Protein AF-A0A3G8Z8U1-F1 (afdb_monomer)

Foldseek 3Di:
DDDDDLPPPQPPVCPVVCVVCQCVCVVVQKGWRHKFKEWAKKKKKKAKFKKKFFDDDDPLLLVVLVCLVVVQFFLVSSCVVVVHDSPDDCVVSVVVCVVQQQWDDPDVRGIHGDPVVVCVNVVNDTDIDIDMDMDIWMAHDPPVVDPDQCDQRTDDQLAASDPPDDPVQRVFFRGWDKAQPVPDDPDPRYFYDDDDDWDFLVNCVVVVVSVQVVVCVVDVRIGTDGGPDRDMDIGMIITMWMWTWMARNVDRVDIFIFTGHDCNITVDHDDDPSRVVVRVVVRVVCVVPVVSD

Sequence (293 aa):
MANKNPNSKIDKRFQKVWEQFKDHHKTEGYKLVSIFDIYLPFWQCKQNVVIEKEMELDRFSRIILELVNSKITSHTEICAFLGIDEDSFVTVQFHFLIKNDLIRETQIGVYEITHEGLSFLQNKTKLKNIETVEFEYYITEKMDYLKNDLTQDFFDPNFPIDTQVSAGRKNNFSGYTVMQTHQVQKSESAKEIPHKQKPTYRFVSEQRNDFTSFFNKQFEDKNFYDFADSDLEAHKRSICFYGLLYENESNKDERFLEIRQSQKSVKNFINSEIENTLTNKATKYLKENADFV

Secondary structure (DSSP, 8-state):
-----S-----GGGHHHHHHHTTTTGGGTEEEEEEEEEEEEEEEEEEEEEEEEEEPPPHHHHHHHHHHHTT--BHHHHHHHHT--TTTSTHHHHHHHHHTTSEEEEETTEEEE-HHHHHHHTTSS-EEEEEEEEEEEEEE---TT-SSSS--SSB-TTS-S-TT--HHHHTT---B-PEEGGGS---TTEEEPPP-SPP-HHHHHHTHHHHHHHHHHH-SSEEEEEES-S--EEEEEEEEEEEEEEEESS-TT-EEEEEEE-TTTBSS---SHHHHHHHHHHHHHHHH-GGG-

Solvent-accessible surface area (backbone atoms only — not comparable to full-atom values): 17011 Å² total; per-residue (Å²): 140,78,90,74,73,86,78,64,82,74,54,79,89,46,47,71,59,45,74,71,51,46,66,75,46,43,92,79,44,28,40,63,74,49,74,31,41,34,30,47,47,34,34,44,33,37,34,45,30,28,27,38,31,74,48,81,77,53,74,64,55,50,50,52,52,51,36,28,68,72,67,46,29,39,52,67,57,44,26,61,74,70,72,46,62,83,88,73,68,56,63,64,51,52,52,49,34,41,74,68,50,26,30,42,77,81,47,97,60,28,44,43,63,31,75,58,28,53,35,34,76,68,68,74,45,79,51,71,43,80,48,78,44,82,46,77,46,28,34,44,68,87,53,92,90,56,91,74,77,80,64,49,72,62,43,57,55,66,50,74,93,56,86,89,62,55,73,78,58,60,74,56,47,71,30,54,44,78,38,54,51,92,75,55,75,86,44,97,56,42,49,72,52,79,75,76,84,80,86,49,49,66,62,54,60,76,39,42,70,62,50,38,56,50,50,38,70,76,31,92,71,40,37,67,68,46,71,67,61,77,61,61,50,72,42,70,24,22,40,49,26,32,36,38,35,27,30,29,77,90,42,77,88,48,64,45,36,42,34,41,84,24,78,82,16,43,86,48,77,91,81,65,67,70,29,50,60,48,11,58,50,46,30,52,47,42,73,78,38,68,82,78,114

Radius of gyration: 29.76 Å; Cα contacts (8 Å, |Δi|>4): 451; chains: 1; bounding box: 69×37×91 Å

Structure (mmCIF, N/CA/C/O backbone):
data_AF-A0A3G8Z8U1-F1
#
_entry.id   AF-A0A3G8Z8U1-F1
#
loop_
_atom_site.group_PDB
_atom_site.id
_atom_site.type_symbol
_atom_site.label_atom_id
_atom_site.label_alt_id
_atom_site.label_comp_id
_atom_site.label_asym_id
_atom_site.label_entity_id
_atom_site.label_seq_id
_atom_site.pdbx_PDB_ins_code
_atom_site.Cartn_x
_atom_site.Cartn_y
_atom_site.Cartn_z
_atom_site.occupancy
_atom_site.B_iso_or_equiv
_atom_site.auth_seq_id
_atom_site.auth_comp_id
_atom_site.auth_asym_id
_atom_site.auth_atom_id
_atom_site.pdbx_PDB_model_num
ATOM 1 N N . MET A 1 1 ? 27.102 -9.325 -48.179 1.00 36.38 1 MET A N 1
ATOM 2 C CA . MET A 1 1 ? 27.080 -7.870 -47.918 1.00 36.38 1 MET A CA 1
ATOM 3 C C . MET A 1 1 ? 25.716 -7.333 -48.314 1.00 36.38 1 MET A C 1
ATOM 5 O O . MET A 1 1 ? 25.417 -7.286 -49.497 1.00 36.38 1 MET A O 1
ATOM 9 N N . ALA A 1 2 ? 24.872 -7.006 -47.338 1.00 27.41 2 ALA A N 1
ATOM 10 C CA . ALA A 1 2 ? 23.599 -6.331 -47.562 1.00 27.41 2 ALA A CA 1
ATOM 11 C C . ALA A 1 2 ? 23.544 -5.136 -46.606 1.00 27.41 2 ALA A C 1
ATOM 13 O O . ALA A 1 2 ? 23.408 -5.310 -45.396 1.00 27.41 2 ALA A O 1
ATOM 14 N N . ASN A 1 3 ? 23.713 -3.9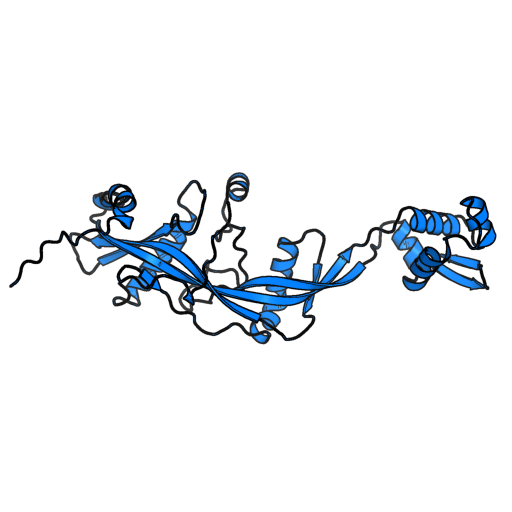36 -47.162 1.00 31.16 3 ASN A N 1
ATOM 15 C CA . ASN A 1 3 ? 23.461 -2.670 -46.484 1.00 31.16 3 ASN A CA 1
ATOM 16 C C . ASN A 1 3 ? 21.971 -2.606 -46.130 1.00 31.16 3 ASN A C 1
ATOM 18 O O . ASN A 1 3 ? 21.137 -2.321 -46.989 1.00 31.16 3 ASN A O 1
ATOM 22 N N . LYS A 1 4 ? 21.625 -2.876 -44.869 1.00 31.61 4 LYS A N 1
ATOM 23 C CA . LYS A 1 4 ? 20.337 -2.456 -44.316 1.00 31.61 4 LYS A CA 1
ATOM 24 C C . LYS A 1 4 ? 20.495 -1.013 -43.839 1.00 31.61 4 LYS A C 1
ATOM 26 O O . LYS A 1 4 ? 21.192 -0.752 -42.865 1.00 31.61 4 LYS A O 1
ATOM 31 N N . ASN A 1 5 ? 19.875 -0.090 -44.572 1.00 31.50 5 ASN A N 1
ATOM 32 C CA . ASN A 1 5 ? 19.658 1.295 -44.151 1.00 31.50 5 ASN A CA 1
ATOM 33 C C . ASN A 1 5 ? 19.142 1.343 -42.696 1.00 31.50 5 ASN A C 1
ATOM 35 O O . ASN A 1 5 ? 18.220 0.591 -42.380 1.00 31.50 5 ASN A O 1
ATOM 39 N N . PRO A 1 6 ? 19.649 2.243 -41.832 1.00 37.84 6 PRO A N 1
ATOM 40 C CA . PRO A 1 6 ? 19.244 2.329 -40.427 1.00 37.84 6 PRO A CA 1
ATOM 41 C C . PRO A 1 6 ? 17.894 3.035 -40.216 1.00 37.84 6 PRO A C 1
ATOM 43 O O . PRO A 1 6 ? 17.448 3.160 -39.081 1.00 37.84 6 PRO A O 1
ATOM 46 N N . ASN A 1 7 ? 17.198 3.441 -41.284 1.00 40.50 7 ASN A N 1
ATOM 47 C CA . ASN A 1 7 ? 15.798 3.865 -41.211 1.00 40.50 7 ASN A CA 1
ATOM 48 C C . ASN A 1 7 ? 14.890 2.638 -41.046 1.00 40.50 7 ASN A C 1
ATOM 50 O O . ASN A 1 7 ? 14.086 2.307 -41.922 1.00 40.50 7 ASN A O 1
ATOM 54 N N . SER A 1 8 ? 15.018 1.948 -39.911 1.00 45.94 8 SER A N 1
ATOM 55 C CA . SER A 1 8 ? 13.898 1.169 -39.399 1.00 45.94 8 SER A CA 1
ATOM 56 C C . SER A 1 8 ? 12.711 2.134 -39.282 1.00 45.94 8 SER A C 1
ATOM 58 O O . SER A 1 8 ? 12.868 3.278 -38.853 1.00 45.94 8 SER A O 1
ATOM 60 N N . LYS A 1 9 ? 11.541 1.741 -39.795 1.00 56.25 9 LYS A N 1
ATOM 61 C CA . LYS A 1 9 ? 10.324 2.554 -39.703 1.00 56.25 9 LYS A CA 1
ATOM 62 C C . LYS A 1 9 ? 10.040 2.790 -38.220 1.00 56.25 9 LYS A C 1
ATOM 64 O O . LYS A 1 9 ? 9.480 1.909 -37.575 1.00 56.25 9 LYS A O 1
ATOM 69 N N . ILE A 1 10 ? 10.418 3.957 -37.701 1.00 59.75 10 ILE A N 1
ATOM 70 C CA . ILE A 1 10 ? 10.030 4.389 -36.359 1.00 59.75 10 ILE A CA 1
ATOM 71 C C . ILE A 1 10 ? 8.507 4.311 -36.315 1.00 59.75 10 ILE A C 1
ATOM 73 O O . ILE A 1 10 ? 7.820 4.905 -37.156 1.00 59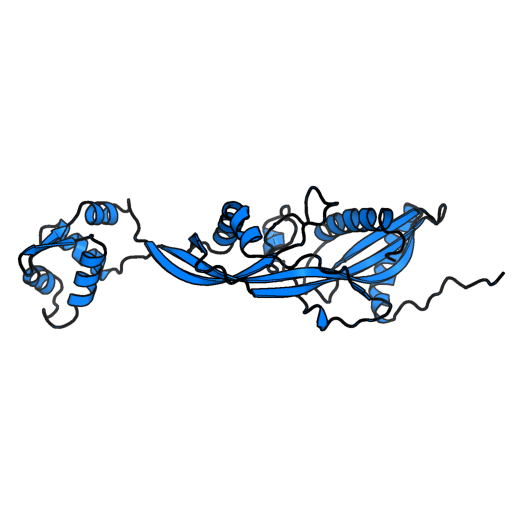.75 10 ILE A O 1
ATOM 77 N N . ASP A 1 11 ? 7.989 3.522 -35.379 1.00 67.75 11 ASP A N 1
ATOM 78 C CA . ASP A 1 11 ? 6.556 3.374 -35.188 1.00 67.75 11 ASP A CA 1
ATOM 79 C C . ASP A 1 11 ? 5.939 4.768 -35.011 1.00 67.75 11 ASP A C 1
ATOM 81 O O . ASP A 1 11 ? 6.419 5.578 -34.213 1.00 67.75 11 ASP A O 1
ATOM 85 N N . LYS A 1 12 ? 4.863 5.058 -35.755 1.00 73.00 12 LYS A N 1
ATOM 86 C CA . LYS A 1 12 ? 4.147 6.341 -35.673 1.00 73.00 12 LYS A CA 1
ATOM 87 C C . LYS A 1 12 ? 3.772 6.691 -34.230 1.00 73.00 12 LYS A C 1
ATOM 89 O O . LYS A 1 12 ? 3.719 7.870 -33.891 1.00 73.00 12 LYS A O 1
ATOM 94 N N . ARG A 1 13 ? 3.565 5.679 -33.379 1.00 74.12 13 ARG A N 1
ATOM 95 C CA . ARG A 1 13 ? 3.274 5.830 -31.947 1.00 74.12 13 ARG A CA 1
ATOM 96 C C . ARG A 1 13 ? 4.394 6.531 -31.169 1.00 74.12 13 ARG A C 1
ATOM 98 O O . ARG A 1 13 ? 4.091 7.295 -30.259 1.00 74.12 13 ARG A O 1
ATOM 105 N N . PHE A 1 14 ? 5.657 6.332 -31.547 1.00 80.06 14 PHE A N 1
ATOM 106 C CA . PHE A 1 14 ? 6.813 6.897 -30.843 1.00 80.06 14 PHE A CA 1
ATOM 107 C C . PHE A 1 14 ? 7.397 8.147 -31.507 1.00 80.06 14 PHE A C 1
ATOM 109 O O . PHE A 1 14 ? 8.343 8.709 -30.972 1.00 80.06 14 PHE A O 1
ATOM 116 N N . GLN A 1 15 ? 6.842 8.638 -32.621 1.00 80.12 15 GLN A N 1
ATOM 117 C CA . GLN A 1 15 ? 7.406 9.782 -33.359 1.00 80.12 15 GLN A CA 1
ATOM 118 C C . GLN A 1 15 ? 7.614 11.031 -32.495 1.00 80.12 15 GLN A C 1
ATOM 120 O O . GLN A 1 15 ? 8.666 11.655 -32.567 1.00 80.12 15 GLN A O 1
ATOM 125 N N . LYS A 1 16 ? 6.640 11.379 -31.645 1.00 80.00 16 LYS A N 1
ATOM 126 C CA . LYS A 1 16 ? 6.768 12.539 -30.746 1.00 80.00 16 LYS A CA 1
ATOM 127 C C . LYS A 1 16 ? 7.907 12.367 -29.739 1.00 80.00 16 LYS A C 1
ATOM 129 O O . LYS A 1 16 ? 8.643 13.313 -29.496 1.00 80.00 16 LYS A O 1
ATOM 134 N N . VAL A 1 17 ? 8.051 11.163 -29.184 1.00 80.12 17 VAL A N 1
ATOM 135 C CA . VAL A 1 17 ? 9.122 10.835 -28.231 1.00 80.12 17 VAL A CA 1
ATOM 136 C C . VAL A 1 17 ? 10.470 10.819 -28.957 1.00 80.12 17 VAL A C 1
ATOM 138 O O . VAL A 1 17 ? 11.435 11.404 -28.491 1.00 80.12 17 VAL A O 1
ATOM 141 N N . TRP A 1 18 ? 10.534 10.241 -30.153 1.00 82.06 18 TRP A N 1
ATOM 142 C CA . TRP A 1 18 ? 11.746 10.224 -30.966 1.00 82.06 18 TRP A CA 1
ATOM 143 C C . TRP A 1 18 ? 12.272 11.627 -31.260 1.00 82.06 18 TRP A C 1
ATOM 145 O O . TRP A 1 18 ? 13.437 11.910 -30.998 1.00 82.06 18 TRP A O 1
ATOM 155 N N . GLU A 1 19 ? 11.420 12.521 -31.763 1.00 82.56 19 GLU A N 1
ATOM 156 C CA . GLU A 1 19 ? 11.828 13.894 -32.076 1.00 82.56 19 GLU A CA 1
ATOM 157 C C . GLU A 1 19 ? 12.335 14.656 -30.850 1.00 82.56 19 GLU A C 1
ATOM 159 O O . GLU A 1 19 ? 13.240 15.477 -30.975 1.00 82.56 19 GLU A O 1
ATOM 164 N N . GLN A 1 20 ? 11.787 14.357 -29.672 1.00 82.38 20 GLN A N 1
ATOM 165 C CA . GLN A 1 20 ? 12.195 14.982 -28.421 1.00 82.38 20 GLN A CA 1
ATOM 166 C C . GLN A 1 20 ? 13.560 14.478 -27.923 1.00 82.38 20 GLN A C 1
ATOM 168 O O . GLN A 1 20 ? 14.349 15.281 -27.440 1.00 82.38 20 GLN A O 1
ATOM 173 N N . PHE A 1 21 ? 13.846 13.177 -28.038 1.00 82.19 21 PHE A N 1
ATOM 174 C CA . PHE A 1 21 ? 14.981 12.543 -27.351 1.00 82.19 21 PHE A CA 1
ATOM 175 C C . PHE A 1 21 ? 16.161 12.161 -28.265 1.00 82.19 21 PHE A C 1
ATOM 177 O O . PHE A 1 21 ? 17.255 11.898 -27.773 1.00 82.19 21 PHE A O 1
ATOM 184 N N . LYS A 1 22 ? 15.998 12.167 -29.595 1.00 81.75 22 LYS A N 1
ATOM 185 C CA . LYS A 1 22 ? 17.028 11.704 -30.553 1.00 81.75 22 LYS A CA 1
ATOM 186 C C . LYS A 1 22 ? 18.413 12.354 -30.405 1.00 81.75 22 LYS A C 1
ATOM 188 O O . LYS A 1 22 ? 19.405 11.709 -30.731 1.00 81.75 22 LYS A O 1
ATOM 193 N N . ASP A 1 23 ? 18.482 13.603 -29.940 1.00 82.31 23 ASP A N 1
ATOM 194 C CA . ASP A 1 23 ? 19.729 14.371 -29.818 1.00 82.31 23 ASP A CA 1
ATOM 195 C C . ASP A 1 23 ? 20.219 14.513 -28.354 1.00 82.31 23 ASP A C 1
ATOM 197 O O . ASP A 1 23 ? 21.253 15.138 -28.129 1.00 82.31 23 ASP A O 1
ATOM 201 N N . HIS A 1 24 ? 19.532 13.930 -27.358 1.00 79.44 24 HIS A N 1
ATOM 202 C CA . HIS A 1 24 ? 19.835 14.138 -25.928 1.00 79.44 24 HIS A CA 1
ATOM 203 C C . HIS A 1 24 ? 21.257 13.730 -25.513 1.00 79.44 24 HIS A C 1
ATOM 205 O O . HIS A 1 24 ? 21.898 14.461 -24.765 1.00 79.44 24 HIS A O 1
ATOM 211 N N . HIS A 1 25 ? 21.765 12.605 -26.024 1.00 79.56 25 HIS A N 1
ATOM 212 C CA . HIS A 1 25 ? 23.099 12.082 -25.688 1.00 79.56 25 HIS A CA 1
ATOM 213 C C . HIS A 1 25 ? 24.111 12.221 -26.836 1.00 79.56 25 HIS A C 1
ATOM 215 O O . HIS A 1 25 ? 25.187 11.621 -26.832 1.00 79.56 25 HIS A O 1
ATOM 221 N N . LYS A 1 26 ? 23.799 13.058 -27.831 1.00 78.44 26 LYS A N 1
ATOM 222 C CA . LYS A 1 26 ? 24.634 13.225 -29.025 1.00 78.44 26 LYS A CA 1
ATOM 223 C C . LYS A 1 26 ? 26.016 13.789 -28.712 1.00 78.44 26 LYS A C 1
ATOM 225 O O . LYS A 1 26 ? 27.003 13.371 -29.306 1.00 78.44 26 LYS A O 1
ATOM 230 N N . THR A 1 27 ? 26.104 14.718 -27.762 1.00 76.38 27 THR A N 1
ATOM 231 C CA . THR A 1 27 ? 27.378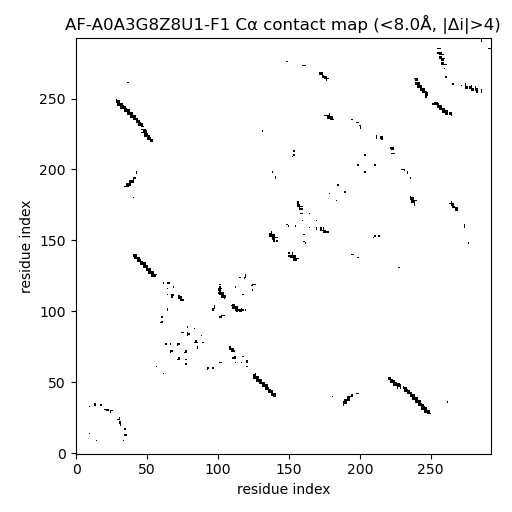 15.302 -27.308 1.00 76.38 27 THR A CA 1
ATOM 232 C C . THR A 1 27 ? 28.256 14.309 -26.549 1.00 76.38 27 THR A C 1
ATOM 234 O O . THR A 1 27 ? 29.458 14.521 -26.443 1.00 76.38 27 THR A O 1
ATOM 237 N N . GLU A 1 28 ? 27.669 13.221 -26.051 1.00 78.50 28 GLU A N 1
ATOM 238 C CA . GLU A 1 28 ? 28.360 12.116 -25.381 1.00 78.50 28 GLU A CA 1
ATOM 239 C C . GLU A 1 28 ? 28.759 11.006 -26.372 1.00 78.50 28 GLU A C 1
ATOM 241 O O . GLU A 1 28 ? 29.350 10.006 -25.976 1.00 78.50 28 GLU A O 1
ATOM 246 N N . GLY A 1 29 ? 28.459 11.182 -27.668 1.00 81.56 29 GLY A N 1
ATOM 247 C CA . GLY A 1 29 ? 28.765 10.220 -28.727 1.00 81.56 29 GLY A CA 1
ATOM 248 C C . GLY A 1 29 ? 27.733 9.103 -28.879 1.00 81.56 29 GLY A C 1
ATOM 249 O O . GLY A 1 29 ? 28.028 8.096 -29.516 1.00 81.56 29 GLY A O 1
ATOM 250 N N . TYR A 1 30 ? 26.535 9.258 -28.311 1.00 82.75 30 TYR A N 1
ATOM 251 C CA . TYR A 1 30 ? 25.463 8.270 -28.388 1.00 82.75 30 TYR A CA 1
ATOM 252 C C . TYR A 1 30 ? 24.349 8.715 -29.333 1.00 82.75 30 TYR A C 1
ATOM 254 O O . TYR A 1 30 ? 23.930 9.874 -29.336 1.00 82.75 30 TYR A O 1
ATOM 262 N N . LYS A 1 31 ? 23.808 7.764 -30.095 1.00 86.44 31 LYS A N 1
ATOM 263 C CA . LYS A 1 31 ? 22.644 7.967 -30.966 1.00 86.44 31 LYS A CA 1
ATOM 264 C C . LYS A 1 31 ? 21.471 7.117 -30.505 1.00 86.44 31 LYS A C 1
ATOM 266 O O . LYS A 1 31 ? 21.656 5.961 -30.132 1.00 86.44 31 LYS A O 1
ATOM 271 N N . LEU A 1 32 ? 20.263 7.666 -30.577 1.00 84.12 32 LEU A N 1
ATOM 272 C CA . LEU A 1 32 ? 19.041 6.910 -30.318 1.00 84.12 32 LEU A CA 1
ATOM 273 C C . LEU A 1 32 ? 18.794 5.916 -31.461 1.00 84.12 32 LEU A C 1
ATOM 275 O O . LEU A 1 32 ? 18.797 6.293 -32.633 1.00 84.12 32 LEU A O 1
ATOM 279 N N . VAL A 1 33 ? 18.585 4.646 -31.121 1.00 84.31 33 VAL A N 1
ATOM 280 C CA . VAL A 1 33 ? 18.436 3.548 -32.088 1.00 84.31 33 VAL A CA 1
ATOM 281 C C . VAL A 1 33 ? 17.041 2.944 -32.052 1.00 84.31 33 VAL A C 1
ATOM 283 O O . VAL A 1 33 ? 16.501 2.604 -33.104 1.00 84.31 33 VAL A O 1
ATOM 286 N N . SER A 1 34 ? 16.422 2.837 -30.874 1.00 82.88 34 SER A N 1
ATOM 287 C CA . SER A 1 34 ? 15.049 2.338 -30.772 1.00 82.88 34 SER A CA 1
ATOM 288 C C . SER A 1 34 ? 14.291 2.934 -29.588 1.00 82.88 34 SER A C 1
ATOM 290 O O . SER A 1 34 ? 14.893 3.326 -28.590 1.00 82.88 34 SER A O 1
ATOM 292 N N . ILE A 1 35 ? 12.962 2.970 -29.713 1.00 82.62 35 ILE A N 1
ATOM 293 C CA . ILE A 1 35 ? 12.032 3.262 -28.621 1.00 82.62 35 ILE A CA 1
ATOM 294 C C . ILE A 1 35 ? 11.025 2.119 -28.552 1.00 82.62 35 ILE A C 1
ATOM 296 O O . ILE A 1 35 ? 10.475 1.715 -29.580 1.00 82.62 35 ILE A O 1
ATOM 300 N N . PHE A 1 36 ? 10.774 1.615 -27.351 1.00 81.81 36 PHE A N 1
ATOM 301 C CA . PHE A 1 36 ? 9.811 0.548 -27.101 1.00 81.81 36 PHE A CA 1
ATOM 302 C C . PHE A 1 36 ? 9.106 0.744 -25.758 1.00 81.81 36 PHE A C 1
ATOM 304 O O . PHE A 1 36 ? 9.583 1.469 -24.888 1.00 81.81 36 PHE A O 1
ATOM 311 N N . ASP A 1 37 ? 7.954 0.103 -25.587 1.00 80.31 37 ASP A N 1
ATOM 312 C CA . ASP A 1 37 ? 7.263 0.058 -24.300 1.00 80.31 37 ASP A CA 1
ATOM 313 C C . ASP A 1 37 ? 7.914 -1.014 -23.412 1.00 80.31 37 ASP A C 1
ATOM 315 O O . ASP A 1 37 ? 8.138 -2.137 -23.861 1.00 80.31 37 ASP A O 1
ATOM 319 N N . ILE A 1 38 ? 8.194 -0.690 -22.151 1.00 75.88 38 ILE A N 1
ATOM 320 C CA . ILE A 1 38 ? 8.691 -1.612 -21.126 1.00 75.88 38 ILE A CA 1
ATOM 321 C C . ILE A 1 38 ? 7.640 -1.749 -20.034 1.00 75.88 38 ILE A C 1
ATOM 323 O O . ILE A 1 38 ? 7.229 -0.759 -19.432 1.00 75.88 38 ILE A O 1
ATOM 327 N N . TYR A 1 39 ? 7.242 -2.980 -19.737 1.00 76.19 39 TYR A N 1
ATOM 328 C CA . TYR A 1 39 ? 6.293 -3.282 -18.670 1.00 76.19 39 TYR A CA 1
ATOM 329 C C . TYR A 1 39 ? 7.031 -3.831 -17.450 1.00 76.19 39 TYR A C 1
ATOM 331 O O . TYR A 1 39 ? 7.564 -4.940 -17.490 1.00 76.19 39 TYR A O 1
ATOM 339 N N . LEU A 1 40 ? 7.057 -3.049 -16.367 1.00 74.06 40 LEU A N 1
ATOM 340 C CA . LEU A 1 40 ? 7.620 -3.462 -15.080 1.00 74.06 40 LEU A CA 1
ATOM 341 C C . LEU A 1 40 ? 6.584 -4.273 -14.286 1.00 74.06 40 LEU A C 1
ATOM 343 O O . LEU A 1 40 ? 5.458 -3.790 -14.154 1.00 74.06 40 LEU A O 1
ATOM 347 N N . PRO A 1 41 ? 6.922 -5.472 -13.772 1.00 73.12 41 PRO A N 1
ATOM 348 C CA . PRO A 1 41 ? 5.995 -6.342 -13.060 1.00 73.12 41 PRO A CA 1
ATOM 349 C C . PRO A 1 41 ? 5.813 -5.930 -11.595 1.00 73.12 41 PRO A C 1
ATOM 351 O O . PRO A 1 41 ? 6.768 -5.621 -10.888 1.00 73.12 41 PRO A O 1
ATOM 354 N N . PHE A 1 42 ? 4.566 -5.996 -11.138 1.00 75.56 42 PHE A N 1
ATOM 355 C CA . PHE A 1 42 ? 4.143 -5.815 -9.752 1.00 75.56 42 PHE A CA 1
ATOM 356 C C . PHE A 1 42 ? 3.096 -6.873 -9.397 1.00 75.56 42 PHE A C 1
ATOM 358 O O . PHE A 1 42 ? 2.356 -7.354 -10.264 1.00 75.56 42 PHE A O 1
ATOM 365 N N . TRP A 1 43 ? 2.985 -7.193 -8.113 1.00 79.44 43 TRP A N 1
ATOM 366 C CA . TRP A 1 43 ? 1.881 -7.986 -7.585 1.00 79.44 43 TRP A CA 1
ATOM 367 C C . TRP A 1 43 ? 0.925 -7.074 -6.826 1.00 79.44 43 TRP A C 1
ATOM 369 O O . TRP A 1 43 ? 1.336 -6.416 -5.881 1.00 79.44 43 TRP A O 1
ATOM 379 N N . GLN A 1 44 ? -0.336 -7.018 -7.248 1.00 84.69 44 GLN A N 1
ATOM 380 C CA . GLN A 1 44 ? -1.411 -6.409 -6.463 1.00 84.69 44 GLN A CA 1
ATOM 381 C C . GLN A 1 44 ? -1.889 -7.445 -5.458 1.00 84.69 44 GLN A C 1
ATOM 383 O O . GLN A 1 44 ? -2.380 -8.494 -5.872 1.00 84.69 44 GLN A O 1
ATOM 388 N N . CYS A 1 45 ? -1.729 -7.148 -4.180 1.00 84.81 45 CYS A N 1
ATOM 389 C CA . CYS A 1 45 ? -2.065 -8.007 -3.063 1.00 84.81 45 CYS A CA 1
ATOM 390 C C . CYS A 1 45 ? -3.301 -7.478 -2.333 1.00 84.81 45 CYS A C 1
ATOM 392 O O . CYS A 1 45 ? -3.435 -6.270 -2.136 1.00 84.81 45 CYS A O 1
ATOM 394 N N . LYS A 1 46 ? -4.178 -8.385 -1.910 1.00 88.00 46 LYS A N 1
ATOM 395 C CA . LYS A 1 46 ? -5.300 -8.098 -1.017 1.00 88.00 46 LYS A CA 1
ATOM 396 C C . LYS A 1 46 ? -5.320 -9.119 0.105 1.00 88.00 46 LYS A C 1
ATOM 398 O O . LYS A 1 46 ? -5.163 -10.312 -0.156 1.00 88.00 46 LYS A O 1
ATOM 403 N N . GLN A 1 47 ? -5.484 -8.639 1.329 1.00 90.06 47 GLN A N 1
ATOM 404 C CA . GLN A 1 47 ? -5.605 -9.490 2.510 1.00 90.06 47 GLN A CA 1
ATOM 405 C C . GLN A 1 47 ? -6.415 -8.785 3.597 1.00 90.06 47 GLN A C 1
ATOM 407 O O . GLN A 1 47 ? -6.445 -7.550 3.657 1.00 90.06 47 GLN A O 1
ATOM 412 N N . ASN A 1 48 ? -7.023 -9.567 4.482 1.00 89.06 48 ASN A N 1
ATOM 413 C CA . ASN A 1 48 ? -7.706 -9.031 5.649 1.00 89.06 48 ASN A CA 1
ATOM 414 C C . ASN A 1 48 ? -6.700 -8.739 6.764 1.00 89.06 48 ASN A C 1
ATOM 416 O O . ASN A 1 48 ? -5.894 -9.588 7.155 1.00 89.06 48 ASN A O 1
ATOM 420 N N . VAL A 1 49 ? -6.764 -7.530 7.310 1.00 90.62 49 VAL A N 1
ATOM 421 C CA . VAL A 1 49 ? -5.921 -7.098 8.425 1.00 90.62 49 VAL A CA 1
ATOM 422 C C . VAL A 1 49 ? -6.777 -6.659 9.599 1.00 90.62 49 VAL A C 1
ATOM 424 O O . VAL A 1 49 ? -7.839 -6.062 9.435 1.00 90.62 49 VAL A O 1
ATOM 427 N N . VAL A 1 50 ? -6.305 -6.969 10.796 1.00 88.88 50 VAL A N 1
ATOM 428 C CA . VAL A 1 50 ? -6.849 -6.493 12.059 1.00 88.88 50 VAL A CA 1
ATOM 429 C C . VAL A 1 50 ? -6.206 -5.150 12.363 1.00 88.88 50 VAL A C 1
ATOM 431 O O . VAL A 1 50 ? -4.979 -5.022 12.360 1.00 88.88 50 VAL A O 1
ATOM 434 N N . ILE A 1 51 ? -7.031 -4.147 12.630 1.00 90.19 51 ILE A N 1
ATOM 435 C CA . ILE A 1 51 ? -6.589 -2.786 12.901 1.00 90.19 51 ILE A CA 1
ATOM 436 C C . ILE A 1 51 ? -7.118 -2.302 14.243 1.00 90.19 51 ILE A C 1
ATOM 438 O O . ILE A 1 51 ? -8.226 -2.639 14.653 1.00 90.19 51 ILE A O 1
ATOM 442 N N . GLU A 1 52 ? -6.316 -1.482 14.908 1.00 85.38 52 GLU A N 1
ATOM 443 C CA . GLU A 1 52 ? -6.722 -0.690 16.057 1.00 85.38 52 GLU A CA 1
ATOM 444 C C . GLU A 1 52 ? -7.107 0.710 15.584 1.00 85.38 52 GLU A C 1
ATOM 446 O O . GLU A 1 52 ? -6.275 1.452 15.050 1.00 85.38 52 GLU A O 1
ATOM 451 N N . LYS A 1 53 ? -8.360 1.089 15.823 1.00 82.81 53 LYS A N 1
ATOM 452 C CA . LYS A 1 53 ? -8.848 2.449 15.616 1.00 82.81 53 LYS A CA 1
ATOM 453 C C . LYS A 1 53 ? -9.083 3.126 16.958 1.00 82.81 53 LYS A C 1
ATOM 455 O O . LYS A 1 53 ? -9.702 2.548 17.851 1.00 82.81 53 LYS A O 1
ATOM 460 N N . GLU A 1 54 ? -8.613 4.360 17.094 1.00 75.44 54 GLU A N 1
ATOM 461 C CA . GLU A 1 54 ? -8.980 5.184 18.242 1.00 75.44 54 GLU A CA 1
ATOM 462 C C . GLU A 1 54 ? -10.466 5.548 18.145 1.00 75.44 54 GLU A C 1
ATOM 464 O O . GLU A 1 54 ? -10.924 6.100 17.143 1.00 75.44 54 GLU A O 1
ATOM 469 N N . MET A 1 55 ? -11.228 5.220 19.185 1.00 72.06 55 MET A N 1
ATOM 470 C CA . MET A 1 55 ? -12.614 5.647 19.307 1.00 72.06 55 MET A CA 1
ATOM 471 C C . MET A 1 55 ? -12.689 6.899 20.163 1.00 72.06 55 MET A C 1
ATOM 473 O O . MET A 1 55 ? -12.252 6.912 21.317 1.00 72.06 55 MET A O 1
ATOM 477 N N . GLU A 1 56 ? -13.319 7.933 19.617 1.00 69.06 56 GLU A N 1
ATOM 478 C CA . GLU A 1 56 ? -13.828 9.010 20.446 1.00 69.06 56 GLU A CA 1
ATOM 479 C C . GLU A 1 56 ? -15.096 8.533 21.147 1.00 69.06 56 GLU A C 1
ATOM 481 O O . GLU A 1 56 ? -16.027 8.012 20.531 1.00 69.06 56 GLU A O 1
ATOM 486 N N . LEU A 1 57 ? -15.103 8.694 22.463 1.00 71.69 57 LEU A N 1
ATOM 487 C CA . LEU A 1 57 ? -16.284 8.462 23.269 1.00 71.69 57 LEU A CA 1
ATOM 488 C C . LEU A 1 57 ? -17.272 9.592 22.974 1.00 71.69 57 LEU A C 1
ATOM 490 O O . LEU A 1 57 ? -16.885 10.764 22.925 1.00 71.69 57 LEU A O 1
ATOM 494 N N . ASP A 1 58 ? -18.533 9.240 22.738 1.00 74.81 58 ASP A N 1
ATOM 495 C CA . ASP A 1 58 ? -19.539 10.240 22.419 1.00 74.81 58 ASP A CA 1
ATOM 496 C C . ASP A 1 58 ? -19.692 11.239 23.580 1.00 74.81 58 ASP A C 1
ATOM 498 O O . ASP A 1 58 ? -19.376 10.981 24.748 1.00 74.81 58 ASP A O 1
ATOM 502 N N . ARG A 1 59 ? -20.169 12.443 23.258 1.00 78.44 59 ARG A N 1
ATOM 503 C CA . ARG A 1 59 ? -20.299 13.510 24.259 1.00 78.44 59 ARG A CA 1
ATOM 504 C C . ARG A 1 59 ? -21.171 13.075 25.441 1.00 78.44 59 ARG A C 1
ATOM 506 O O . ARG A 1 59 ? -20.960 13.540 26.555 1.00 78.44 59 ARG A O 1
ATOM 513 N N . PHE A 1 60 ? -22.132 12.191 25.196 1.00 80.31 60 PHE A N 1
ATOM 514 C CA . PHE A 1 60 ? -23.097 11.744 26.184 1.00 80.31 60 PHE A CA 1
ATOM 515 C C . PHE A 1 60 ? -22.502 10.752 27.192 1.00 80.31 60 PHE A C 1
ATOM 517 O O . PHE A 1 60 ? -22.599 10.992 28.395 1.00 80.31 60 PHE A O 1
ATOM 524 N N . SER A 1 61 ? -21.794 9.708 26.747 1.00 82.25 61 SER A N 1
ATOM 525 C CA . SER A 1 61 ? -21.063 8.813 27.651 1.00 82.25 61 SER A CA 1
ATOM 526 C C . SER A 1 61 ? -19.998 9.563 28.454 1.00 82.25 61 SER A C 1
ATOM 528 O O . SER A 1 61 ? -19.729 9.200 29.599 1.00 82.25 61 SER A O 1
ATOM 530 N N . ARG A 1 62 ? -19.420 10.639 27.900 1.00 83.75 62 ARG A N 1
ATOM 531 C CA . ARG A 1 62 ? -18.443 11.468 28.619 1.00 83.75 62 ARG A CA 1
ATOM 532 C C . ARG A 1 62 ? -19.103 12.233 29.758 1.00 83.75 62 ARG A C 1
ATOM 534 O O . ARG A 1 62 ? -18.560 12.253 30.857 1.00 83.75 62 ARG A O 1
ATOM 541 N N . ILE A 1 63 ? -20.282 12.804 29.511 1.00 84.56 63 ILE A N 1
ATOM 542 C CA . ILE A 1 63 ? -21.080 13.460 30.551 1.00 84.56 63 ILE A CA 1
ATOM 543 C C . ILE A 1 63 ? -21.432 12.453 31.651 1.00 84.56 63 ILE A C 1
ATOM 545 O O . ILE A 1 63 ? -21.254 12.763 32.822 1.00 84.56 63 ILE A O 1
ATOM 549 N N . ILE A 1 64 ? -21.856 11.233 31.303 1.00 84.69 64 ILE A N 1
ATOM 550 C CA . ILE A 1 64 ? -22.153 10.187 32.297 1.00 84.69 64 ILE A CA 1
ATOM 551 C C . ILE A 1 64 ? -20.920 9.878 33.161 1.00 84.69 64 ILE A C 1
ATOM 553 O O . ILE A 1 64 ? -21.022 9.855 34.385 1.00 84.69 64 ILE A O 1
ATOM 557 N N . LEU A 1 65 ? -19.746 9.695 32.550 1.00 85.50 65 LEU A N 1
ATOM 558 C CA . LEU A 1 65 ? -18.493 9.477 33.284 1.00 85.50 65 LEU A CA 1
ATOM 559 C C . LEU A 1 65 ? -18.148 10.638 34.225 1.00 85.50 65 LEU A C 1
ATOM 561 O O . LEU A 1 65 ? -17.732 10.407 35.360 1.00 85.50 65 LEU A O 1
ATOM 565 N N . GLU A 1 66 ? -18.326 11.880 33.769 1.00 85.75 66 GLU A N 1
ATOM 566 C CA . GLU A 1 66 ? -18.105 13.077 34.585 1.00 85.75 66 GLU A CA 1
ATOM 567 C C . GLU A 1 66 ? -19.079 13.138 35.772 1.00 85.75 66 GLU A C 1
ATOM 569 O O . GLU A 1 66 ? -18.648 13.432 36.885 1.00 85.75 66 GLU A O 1
ATOM 574 N N . LEU A 1 67 ? -20.353 12.779 35.578 1.00 87.31 67 LEU A N 1
ATOM 575 C CA . LEU A 1 67 ? -21.360 12.734 36.645 1.00 87.31 67 LEU A CA 1
ATOM 576 C C . LEU A 1 67 ? -21.018 11.695 37.718 1.00 87.31 67 LEU A C 1
ATOM 578 O O . LEU A 1 67 ? -21.029 12.023 38.908 1.00 87.31 67 LEU A O 1
ATOM 582 N N . VAL A 1 68 ? -20.630 10.484 37.307 1.00 86.56 68 VAL A N 1
ATOM 583 C CA . VAL A 1 68 ? -20.197 9.427 38.236 1.00 86.56 68 VAL A CA 1
ATOM 584 C C . VAL A 1 68 ? -18.944 9.865 39.002 1.00 86.56 68 VAL A C 1
ATOM 586 O O . VAL A 1 68 ? -18.876 9.709 40.222 1.00 86.56 68 VAL A O 1
ATOM 589 N N . ASN A 1 69 ? -17.980 10.503 38.329 1.00 87.56 69 ASN A N 1
ATOM 590 C CA . ASN A 1 69 ? -16.798 11.082 38.978 1.00 87.56 69 ASN A CA 1
ATOM 591 C C . ASN A 1 69 ? -17.154 12.218 39.963 1.00 87.56 69 ASN A C 1
ATOM 593 O O . ASN A 1 69 ? -16.521 12.370 41.008 1.00 87.56 69 ASN A O 1
ATOM 597 N N . SER A 1 70 ? -18.199 12.994 39.670 1.00 86.88 70 SER A N 1
ATOM 598 C CA . SER A 1 70 ? -18.764 14.019 40.556 1.00 86.88 70 SER A CA 1
ATOM 599 C C . SER A 1 70 ? -19.651 13.459 41.677 1.00 86.88 70 SER A C 1
ATOM 601 O O . SER A 1 70 ? -20.246 14.245 42.414 1.00 86.88 70 SER A O 1
ATOM 603 N N . LYS A 1 71 ? -19.675 12.132 41.869 1.00 85.75 71 LYS A N 1
ATOM 604 C CA . LYS A 1 71 ? -20.441 11.402 42.896 1.00 85.75 71 LYS A CA 1
ATOM 605 C C . LYS A 1 71 ? -21.954 11.340 42.668 1.00 85.75 71 LYS A C 1
ATOM 607 O O . LYS A 1 71 ? -22.685 11.028 43.602 1.00 85.75 71 LYS A O 1
ATOM 612 N N . ILE A 1 72 ? -22.419 11.588 41.447 1.00 87.25 72 ILE A N 1
ATOM 613 C CA . ILE A 1 72 ? -23.792 11.284 41.033 1.00 87.25 72 ILE A CA 1
ATOM 614 C C . ILE A 1 72 ? -23.768 9.853 40.494 1.00 87.25 72 ILE A C 1
ATOM 616 O O . ILE A 1 72 ? -23.444 9.621 39.332 1.00 87.25 72 ILE A O 1
ATOM 620 N N . THR A 1 73 ? -23.988 8.886 41.384 1.00 85.44 73 THR A N 1
ATOM 621 C CA . THR A 1 73 ? -23.687 7.469 41.128 1.00 85.44 73 THR A CA 1
ATOM 622 C C . THR A 1 73 ? -24.918 6.619 40.857 1.00 85.44 73 THR A C 1
ATOM 624 O O . THR A 1 73 ? -24.781 5.541 40.282 1.00 85.44 73 THR A O 1
ATOM 627 N N . SER A 1 74 ? -26.116 7.061 41.246 1.00 85.56 74 SER A N 1
ATOM 628 C CA . SER A 1 74 ? -27.332 6.278 41.022 1.00 85.56 74 SER A CA 1
ATOM 629 C C . SER A 1 74 ? -27.928 6.521 39.635 1.00 85.56 74 SER A C 1
ATOM 631 O O . SER A 1 74 ? -27.921 7.637 39.114 1.00 85.56 74 SER A O 1
ATOM 633 N N . HIS A 1 75 ? -28.479 5.469 39.034 1.00 83.38 75 HIS A N 1
ATOM 634 C CA . HIS A 1 75 ? -29.113 5.511 37.720 1.00 83.38 75 HIS A CA 1
ATOM 635 C C . HIS A 1 75 ? -30.218 6.572 37.657 1.00 83.38 75 HIS A C 1
ATOM 637 O O . HIS A 1 75 ? -30.252 7.370 36.721 1.00 83.38 75 HIS A O 1
ATOM 643 N N . THR A 1 76 ? -31.054 6.634 38.695 1.00 83.44 76 THR A N 1
ATOM 644 C CA . THR A 1 76 ? -32.148 7.600 38.827 1.00 83.44 76 THR A CA 1
ATOM 645 C C . THR A 1 76 ? -31.645 9.038 38.917 1.00 83.44 76 THR A C 1
ATOM 647 O O . THR A 1 76 ? -32.174 9.912 38.234 1.00 83.44 76 THR A O 1
ATOM 650 N N . GLU A 1 77 ? -30.596 9.315 39.701 1.00 84.44 77 GLU A N 1
ATOM 651 C CA . GLU A 1 77 ? -30.039 10.673 39.792 1.00 84.44 77 GLU A CA 1
ATOM 652 C C . GLU A 1 77 ? -29.375 11.109 38.484 1.00 84.44 77 GLU A C 1
ATOM 654 O O . GLU A 1 77 ? -29.506 12.268 38.089 1.00 84.44 77 GLU A O 1
ATOM 659 N N . ILE A 1 78 ? -28.695 10.193 37.787 1.00 84.12 78 ILE A N 1
ATOM 660 C CA . ILE A 1 78 ? -28.085 10.491 36.489 1.00 84.12 78 ILE A CA 1
ATOM 661 C C . ILE A 1 78 ? -29.175 10.785 35.447 1.00 84.12 78 ILE A C 1
ATOM 663 O O . ILE A 1 78 ? -29.074 11.779 34.728 1.00 84.12 78 ILE A O 1
ATOM 667 N N . CYS A 1 79 ? -30.244 9.982 35.392 1.00 82.50 79 CYS A N 1
ATOM 668 C CA . CYS A 1 79 ? -31.374 10.219 34.487 1.00 82.50 79 CYS A CA 1
ATOM 669 C C . CYS A 1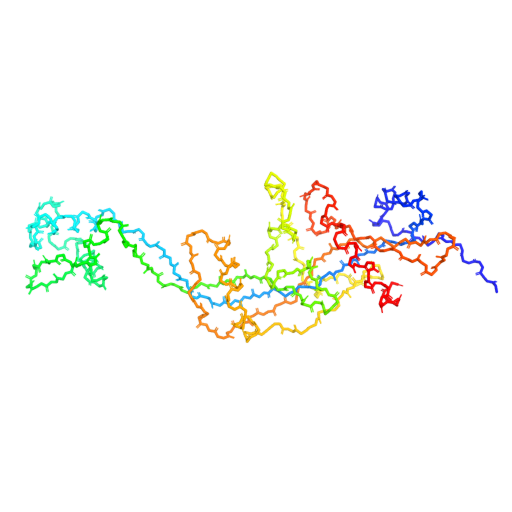 79 ? -32.095 11.538 34.806 1.00 82.50 79 CYS A C 1
ATOM 671 O O . CYS A 1 79 ? -32.365 12.326 33.897 1.00 82.50 79 CYS A O 1
ATOM 673 N N . ALA A 1 80 ? -32.312 11.838 36.092 1.00 83.75 80 ALA A N 1
ATOM 674 C CA . ALA A 1 80 ? -32.902 13.096 36.544 1.00 83.75 80 ALA A CA 1
ATOM 675 C C . ALA A 1 80 ? -32.037 14.315 36.182 1.00 83.75 80 ALA A C 1
ATOM 677 O O . ALA A 1 80 ? -32.566 15.340 35.756 1.00 83.75 80 ALA A O 1
ATOM 678 N N . PHE A 1 81 ? -30.711 14.206 36.308 1.00 83.94 81 PHE A N 1
ATOM 679 C CA . PHE A 1 81 ? -29.784 15.268 35.915 1.00 83.94 81 PHE A CA 1
ATOM 680 C C . PHE A 1 81 ? -29.801 15.515 34.402 1.00 83.94 81 PHE A C 1
ATOM 682 O O . PHE A 1 81 ? -29.756 16.659 33.951 1.00 83.94 81 PHE A O 1
ATOM 689 N N . LEU A 1 82 ? -29.868 14.442 33.613 1.00 80.81 82 LEU A N 1
ATOM 690 C CA . LEU A 1 82 ? -29.885 14.514 32.153 1.00 80.81 82 LEU A CA 1
ATOM 691 C C . LEU A 1 82 ? -31.266 14.891 31.591 1.00 80.81 82 LEU A C 1
ATOM 693 O O . LEU A 1 82 ? -31.355 15.264 30.422 1.00 80.81 82 LEU A O 1
ATOM 697 N N . GLY A 1 83 ? -32.321 14.829 32.410 1.00 79.31 83 GLY A N 1
ATOM 698 C CA . GLY A 1 83 ? -33.696 15.131 32.011 1.00 79.31 83 GLY A CA 1
ATOM 699 C C . GLY A 1 83 ? -34.291 14.084 31.067 1.00 79.31 83 GLY A C 1
ATOM 700 O O . GLY A 1 83 ? -35.043 14.443 30.163 1.00 79.31 83 GLY A O 1
ATOM 701 N N . ILE A 1 84 ? -33.915 12.814 31.237 1.00 80.06 84 ILE A N 1
ATOM 702 C CA . ILE A 1 84 ? -34.324 11.699 30.371 1.00 80.06 84 ILE A CA 1
ATOM 703 C C . ILE A 1 84 ? -35.099 10.682 31.208 1.00 80.06 84 ILE A C 1
ATOM 705 O O . ILE A 1 84 ? -34.726 10.416 32.350 1.00 80.06 84 ILE A O 1
ATOM 709 N N . ASP A 1 85 ? -36.154 10.101 30.637 1.00 75.00 85 ASP A N 1
ATOM 710 C CA . ASP A 1 85 ? -36.887 9.006 31.278 1.00 75.00 85 ASP A CA 1
ATOM 711 C C . ASP A 1 85 ? -35.997 7.759 31.394 1.00 75.00 85 ASP A C 1
ATOM 713 O O . ASP A 1 85 ? -35.299 7.404 30.439 1.00 75.00 85 ASP A 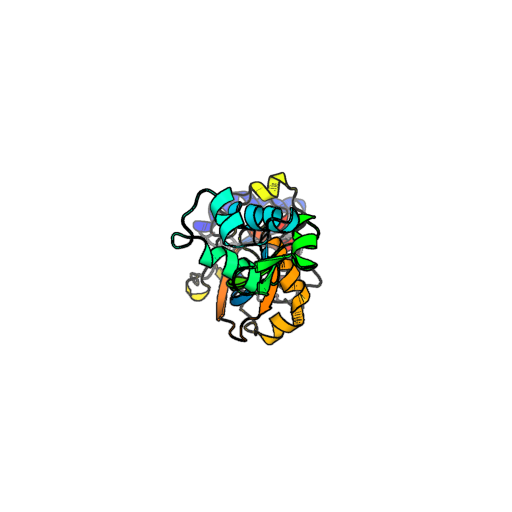O 1
ATOM 717 N N . GLU A 1 86 ? -36.050 7.072 32.540 1.00 69.88 86 GLU A N 1
ATOM 718 C CA . GLU A 1 86 ? -35.200 5.904 32.847 1.00 69.88 86 GLU A CA 1
ATOM 719 C C . GLU A 1 86 ? -35.273 4.816 31.752 1.00 69.88 86 GLU A C 1
ATOM 721 O O . GLU A 1 86 ? -34.261 4.208 31.404 1.00 69.88 86 GLU A O 1
ATOM 726 N N . ASP A 1 87 ? -36.439 4.651 31.119 1.00 67.75 87 ASP A N 1
ATOM 727 C CA . ASP A 1 87 ? -36.687 3.650 30.074 1.00 67.75 87 ASP A CA 1
ATOM 728 C C . ASP A 1 87 ? -36.293 4.093 28.646 1.00 67.75 87 ASP A C 1
ATOM 730 O O . ASP A 1 87 ? -36.292 3.278 27.722 1.00 67.75 87 ASP A O 1
ATOM 734 N N . SER A 1 88 ? -35.990 5.378 28.413 1.00 61.66 88 SER A N 1
ATOM 735 C CA . SER A 1 88 ? -36.065 5.948 27.054 1.00 61.66 88 SER A CA 1
ATOM 736 C C . SER A 1 88 ? -34.814 5.806 26.183 1.00 61.66 88 SER A C 1
ATOM 738 O O . SER A 1 88 ? -34.943 5.829 24.960 1.00 61.66 88 SER A O 1
ATOM 740 N N . PHE A 1 89 ? -33.596 5.693 26.727 1.00 56.66 89 PHE A N 1
ATOM 741 C CA . PHE A 1 89 ? -32.400 5.657 25.852 1.00 56.66 89 PHE A CA 1
ATOM 742 C C . PHE A 1 89 ? -31.076 5.259 26.521 1.00 56.66 89 PHE A C 1
ATOM 744 O O . PHE A 1 89 ? -30.092 4.973 25.845 1.00 56.66 89 PHE A O 1
ATOM 751 N N . VAL A 1 90 ? -31.012 5.263 27.850 1.00 61.28 90 VAL A N 1
ATOM 752 C CA . VAL A 1 90 ? -29.749 5.367 28.592 1.00 61.28 90 VAL A CA 1
ATOM 753 C C . VAL A 1 90 ? -29.010 4.0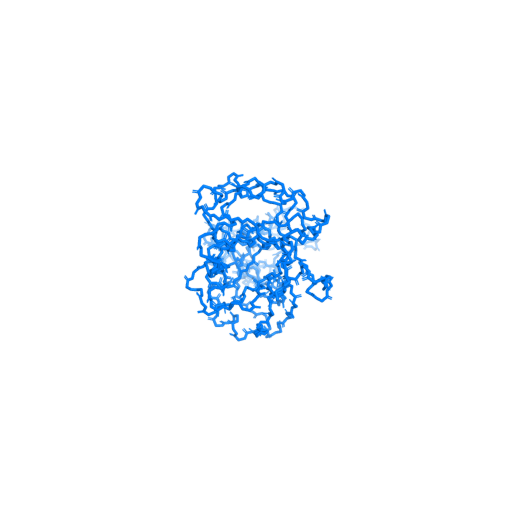17 28.730 1.00 61.28 90 VAL A C 1
ATOM 755 O O . VAL A 1 90 ? -27.801 3.977 28.957 1.00 61.28 90 VAL A O 1
ATOM 758 N N . THR A 1 91 ? -29.684 2.886 28.508 1.00 67.12 91 THR A N 1
ATOM 759 C CA . THR A 1 91 ? -29.122 1.542 28.732 1.00 67.12 91 THR A CA 1
ATOM 760 C C . THR A 1 91 ? -27.938 1.207 27.822 1.00 67.12 91 THR A C 1
ATOM 762 O O . THR A 1 91 ? -27.005 0.543 28.267 1.00 67.12 91 THR A O 1
ATOM 765 N N . VAL A 1 92 ? -27.927 1.664 26.564 1.00 73.06 92 VAL A N 1
ATOM 766 C CA . VAL A 1 92 ? -26.863 1.311 25.602 1.00 73.06 92 VAL A CA 1
ATOM 767 C C . VAL A 1 92 ? -25.526 1.949 25.993 1.00 73.06 92 VAL A C 1
ATOM 769 O O . VAL A 1 92 ? -24.482 1.306 25.903 1.00 73.06 92 VAL A O 1
ATOM 772 N N . GLN A 1 93 ? -25.549 3.183 26.487 1.00 75.94 93 GLN A N 1
ATOM 773 C CA . GLN A 1 93 ? -24.370 3.964 26.849 1.00 75.94 93 GLN A CA 1
ATOM 774 C C . GLN A 1 93 ? -23.807 3.504 28.188 1.00 75.94 93 GLN A C 1
ATOM 776 O O . GLN A 1 93 ? -22.593 3.383 28.322 1.00 75.94 93 GLN A O 1
ATOM 781 N N . PHE A 1 94 ? -24.664 3.162 29.150 1.00 78.44 94 PHE A N 1
ATOM 782 C CA . PHE A 1 94 ? -24.218 2.508 30.380 1.00 78.44 94 PHE A CA 1
ATOM 783 C C . PHE A 1 94 ? -23.657 1.116 30.096 1.00 78.44 94 PHE A C 1
ATOM 785 O O . PHE A 1 94 ? -22.574 0.792 30.573 1.00 78.44 94 PHE A O 1
ATOM 792 N N . HIS A 1 95 ? -24.317 0.328 29.243 1.00 81.19 95 HIS A N 1
ATOM 793 C CA . HIS A 1 95 ? -23.796 -0.969 28.821 1.00 81.19 95 HIS A CA 1
ATOM 794 C C . HIS A 1 95 ? -22.435 -0.836 28.127 1.00 81.19 95 HIS A C 1
ATOM 796 O O . HIS A 1 95 ? -21.524 -1.612 28.405 1.00 81.19 95 HIS A O 1
ATOM 802 N N . PHE A 1 96 ? -22.259 0.175 27.274 1.00 81.12 96 PHE A N 1
ATOM 803 C CA . PHE A 1 96 ? -20.977 0.487 26.648 1.00 81.12 96 PHE A CA 1
ATOM 804 C C . PHE A 1 96 ? -19.902 0.859 27.681 1.00 81.12 96 PHE A C 1
ATOM 806 O O . PHE A 1 96 ? -18.799 0.315 27.627 1.00 81.12 96 PHE A O 1
ATOM 813 N N . LEU A 1 97 ? -20.209 1.740 28.637 1.00 83.12 97 LEU A N 1
ATOM 814 C CA . LEU A 1 97 ? -19.270 2.160 29.683 1.00 83.12 97 LEU A CA 1
ATOM 815 C C . LEU A 1 97 ? -18.865 0.998 30.606 1.00 83.12 97 LEU A C 1
ATOM 817 O O . LEU A 1 97 ? -17.693 0.888 30.957 1.00 83.12 97 LEU A O 1
ATOM 821 N N . ILE A 1 98 ? -19.806 0.113 30.949 1.00 85.00 98 ILE A N 1
ATOM 822 C CA . ILE A 1 98 ? -19.552 -1.090 31.758 1.00 85.00 98 ILE A CA 1
ATOM 823 C C . ILE A 1 98 ? -18.716 -2.103 30.972 1.00 85.00 98 ILE A C 1
ATOM 825 O O . ILE A 1 98 ? -17.741 -2.642 31.487 1.00 85.00 98 ILE A O 1
ATOM 829 N N . LYS A 1 99 ? -19.061 -2.353 29.703 1.00 83.50 99 LYS A N 1
ATOM 830 C CA . LYS A 1 99 ? -18.349 -3.314 28.847 1.00 83.50 99 LYS A CA 1
ATOM 831 C C . LYS A 1 99 ? -16.884 -2.928 28.619 1.00 83.50 99 LYS A C 1
ATOM 833 O O . LYS A 1 99 ? -16.048 -3.815 28.483 1.00 83.50 99 LYS A O 1
ATOM 838 N N . ASN A 1 100 ? -16.585 -1.631 28.576 1.00 80.50 100 ASN A N 1
ATOM 839 C CA . ASN A 1 100 ? -15.223 -1.105 28.448 1.00 80.50 100 ASN A CA 1
ATOM 840 C C . ASN A 1 100 ? -14.531 -0.865 29.810 1.00 80.50 100 ASN A C 1
ATOM 842 O O . ASN A 1 100 ? -13.536 -0.153 29.846 1.00 80.50 100 ASN A O 1
ATOM 846 N N . ASP A 1 101 ? -15.075 -1.399 30.915 1.00 83.75 101 ASP A N 1
ATOM 847 C CA . ASP A 1 101 ? -14.582 -1.250 32.299 1.00 83.75 101 ASP A CA 1
ATOM 848 C C . ASP A 1 101 ? -14.312 0.207 32.721 1.00 83.75 101 ASP A C 1
ATOM 850 O O . ASP A 1 101 ? -13.452 0.475 33.553 1.00 83.75 101 ASP A O 1
ATOM 854 N N . LEU A 1 102 ? -15.054 1.179 32.176 1.00 84.44 102 LEU A N 1
ATOM 855 C CA . LEU A 1 102 ? -14.922 2.596 32.545 1.00 84.44 102 LEU A CA 1
ATOM 856 C C . LEU A 1 102 ? -15.731 2.934 33.805 1.00 84.44 102 LEU A C 1
ATOM 858 O O . LEU A 1 102 ? -15.342 3.804 34.588 1.00 84.44 102 LEU A O 1
ATOM 862 N N . ILE A 1 103 ? -16.842 2.226 34.008 1.00 87.00 103 ILE A N 1
ATOM 863 C CA . ILE A 1 103 ? -17.651 2.249 35.230 1.00 87.00 103 ILE A CA 1
ATOM 864 C C . ILE A 1 103 ? -17.976 0.814 35.649 1.00 87.00 103 ILE A C 1
ATOM 866 O O . ILE A 1 103 ? -18.076 -0.078 34.807 1.00 87.00 103 ILE A O 1
ATOM 870 N N . ARG A 1 104 ? -18.195 0.592 36.942 1.00 87.38 104 ARG A N 1
ATOM 871 C CA . ARG A 1 104 ? -18.648 -0.683 37.503 1.00 87.38 104 ARG A CA 1
ATOM 872 C C . ARG A 1 104 ? -19.956 -0.501 38.234 1.00 87.38 104 ARG A C 1
ATOM 874 O O . ARG A 1 104 ? -20.136 0.467 38.964 1.00 87.38 104 ARG A O 1
ATOM 881 N N . GLU A 1 105 ? -20.849 -1.460 38.066 1.00 85.50 105 GLU A N 1
ATOM 882 C CA . GLU A 1 105 ? -22.077 -1.531 38.841 1.00 85.50 105 GLU A CA 1
ATOM 883 C C . GLU A 1 105 ? -21.782 -2.254 40.164 1.00 85.50 105 GLU A C 1
ATOM 885 O O . GLU A 1 105 ? -21.408 -3.427 40.175 1.00 85.50 105 GLU A O 1
ATOM 890 N N . THR A 1 106 ? -21.874 -1.534 41.282 1.00 83.75 106 THR A N 1
ATOM 891 C CA . THR A 1 106 ? -21.612 -2.083 42.628 1.00 83.75 106 THR A CA 1
ATOM 892 C C . THR A 1 106 ? -22.876 -2.650 43.263 1.00 83.75 106 THR A C 1
ATOM 894 O O . THR A 1 106 ? -22.825 -3.646 43.985 1.00 83.75 106 THR A O 1
ATOM 897 N N . GLN A 1 107 ? -24.017 -2.028 42.980 1.00 83.50 107 GLN A N 1
ATOM 898 C CA . GLN A 1 107 ? -25.362 -2.478 43.327 1.00 83.50 107 GLN A CA 1
ATOM 899 C C . GLN A 1 107 ? -26.274 -2.175 42.142 1.00 83.50 107 GLN A C 1
ATOM 901 O O . GLN A 1 107 ? -25.925 -1.334 41.320 1.00 83.50 107 GLN A O 1
ATOM 906 N N . ILE A 1 108 ? -27.434 -2.832 42.065 1.00 79.12 108 ILE A N 1
ATOM 907 C CA . ILE A 1 108 ? -28.391 -2.622 40.970 1.00 79.12 108 ILE A CA 1
ATOM 908 C C . ILE A 1 108 ? -28.687 -1.122 40.837 1.00 79.12 108 ILE A C 1
ATOM 910 O O . ILE A 1 108 ? -29.224 -0.511 41.762 1.00 79.12 108 ILE A O 1
ATOM 914 N N . GLY A 1 109 ? -28.307 -0.536 39.701 1.00 77.06 109 GLY A N 1
ATOM 915 C CA . GLY A 1 109 ? -28.488 0.883 39.408 1.00 77.06 109 GLY A CA 1
ATOM 916 C C . GLY A 1 109 ? -27.542 1.842 40.143 1.00 77.06 109 GLY A C 1
ATOM 917 O O . GLY A 1 109 ? -27.830 3.035 40.174 1.00 77.06 109 GLY A O 1
ATOM 918 N N . VAL A 1 110 ? -26.433 1.375 40.726 1.00 85.19 110 VAL A N 1
ATOM 919 C CA . VAL A 1 110 ? -25.407 2.214 41.375 1.00 85.19 110 VAL A CA 1
ATOM 920 C C . VAL A 1 110 ? -24.046 1.974 40.731 1.00 85.19 110 VAL A C 1
ATOM 922 O O . VAL A 1 110 ? -23.515 0.861 40.753 1.00 85.19 110 VAL A O 1
ATOM 925 N N . TYR A 1 111 ? -23.457 3.043 40.201 1.00 86.62 111 TYR A N 1
ATOM 926 C CA . TYR A 1 111 ? -22.237 3.005 39.404 1.00 86.62 111 TYR A CA 1
ATOM 927 C C . TYR A 1 111 ? -21.060 3.665 40.117 1.00 86.62 111 TYR A C 1
ATOM 929 O O . TYR A 1 111 ? -21.186 4.723 40.729 1.00 86.62 111 TYR A O 1
ATOM 937 N N . GLU A 1 112 ? -19.886 3.066 39.986 1.00 88.06 112 GLU A N 1
ATOM 938 C CA . GLU A 1 112 ? -18.615 3.594 40.467 1.00 88.06 112 GLU A CA 1
ATOM 939 C C . GLU A 1 112 ? -17.641 3.731 39.295 1.00 88.06 112 GLU A C 1
ATOM 941 O O . GLU A 1 112 ? -17.575 2.861 38.427 1.00 88.06 112 GLU A O 1
ATOM 946 N N . ILE A 1 113 ? -16.884 4.828 39.247 1.00 88.12 113 ILE A N 1
ATOM 947 C CA . ILE A 1 113 ? -15.873 5.025 38.207 1.00 88.12 113 ILE A CA 1
ATOM 948 C C . ILE A 1 113 ? -14.633 4.175 38.498 1.00 88.12 113 ILE A C 1
ATOM 950 O O . ILE A 1 113 ? -14.147 4.124 39.627 1.00 88.12 113 ILE A O 1
ATOM 954 N N . THR A 1 114 ? -14.090 3.520 37.477 1.00 87.19 114 THR A N 1
ATOM 955 C CA . THR A 1 114 ? -12.875 2.711 37.625 1.00 87.19 114 THR A CA 1
ATOM 956 C C . THR A 1 114 ? -11.608 3.558 37.476 1.00 87.19 114 THR A C 1
ATOM 958 O O . THR A 1 114 ? -11.633 4.713 37.037 1.00 87.19 114 THR A O 1
ATOM 961 N N . HIS A 1 115 ? -10.449 2.969 37.784 1.00 82.06 115 HIS A N 1
ATOM 962 C CA . HIS A 1 115 ? -9.153 3.585 37.480 1.00 82.06 115 HIS A CA 1
ATOM 963 C C . HIS A 1 115 ? -8.955 3.846 35.976 1.00 82.06 115 HIS A C 1
ATOM 965 O O . HIS A 1 115 ? -8.314 4.836 35.608 1.00 82.06 115 HIS A O 1
ATOM 971 N N . GLU A 1 116 ? -9.516 2.997 35.110 1.00 78.38 116 GLU A N 1
ATOM 972 C CA . GLU A 1 116 ? -9.477 3.172 33.655 1.00 78.38 116 GLU A CA 1
ATOM 973 C C . GLU A 1 116 ? -10.393 4.315 33.206 1.00 78.38 116 GLU A C 1
ATOM 975 O O . GLU A 1 116 ? -9.948 5.172 32.443 1.00 78.38 116 GLU A O 1
ATOM 980 N N . GLY A 1 117 ? -11.605 4.419 33.765 1.00 79.44 117 GLY A N 1
ATOM 981 C CA . GLY A 1 117 ? -12.515 5.548 33.541 1.00 79.44 117 GLY A CA 1
ATOM 982 C C . GLY A 1 117 ? -11.922 6.894 33.967 1.00 79.44 117 GLY A C 1
ATOM 983 O O . GLY A 1 117 ? -11.996 7.879 33.229 1.00 79.44 117 GLY A O 1
ATOM 984 N N . LEU A 1 118 ? -11.248 6.937 35.122 1.00 81.31 118 LEU A N 1
ATOM 985 C CA . LEU A 1 118 ? -10.527 8.126 35.595 1.00 81.31 118 LEU A CA 1
ATOM 986 C C . LEU A 1 118 ? -9.348 8.494 34.686 1.00 81.31 118 LEU A C 1
ATOM 988 O O . LEU A 1 118 ? -9.128 9.672 34.395 1.00 81.31 118 LEU A O 1
ATOM 992 N N . SER A 1 119 ? -8.585 7.499 34.231 1.00 77.69 119 SER A N 1
ATOM 993 C CA . SER A 1 119 ? -7.458 7.713 33.316 1.00 77.69 119 SER A CA 1
ATOM 994 C C . SER A 1 119 ? -7.930 8.206 31.946 1.00 77.69 119 SER A C 1
ATOM 996 O O . SER A 1 119 ? -7.289 9.083 31.360 1.00 77.69 119 SER A O 1
ATOM 998 N N . PHE A 1 120 ? -9.083 7.718 31.484 1.00 77.75 120 PHE A N 1
ATOM 999 C CA . PHE A 1 120 ? -9.728 8.156 30.251 1.00 77.75 120 PHE A CA 1
ATOM 1000 C C . PHE A 1 120 ? -10.197 9.616 30.347 1.00 77.75 120 PHE A C 1
ATOM 1002 O O . PHE A 1 120 ? -9.865 10.422 29.481 1.00 77.75 120 PHE A O 1
ATOM 1009 N N . LEU A 1 121 ? -10.879 10.005 31.436 1.00 77.06 121 LEU A N 1
ATOM 1010 C CA . LEU A 1 121 ? -11.290 11.401 31.679 1.00 77.06 121 LEU A CA 1
ATOM 1011 C C . LEU A 1 121 ? -10.104 12.375 31.733 1.00 77.06 121 LEU A C 1
ATOM 1013 O O . LEU A 1 121 ? -10.217 13.525 31.313 1.00 77.06 121 LEU A O 1
ATOM 1017 N N . GLN A 1 122 ? -8.954 11.915 32.231 1.00 76.25 122 GLN A N 1
ATOM 1018 C CA . GLN A 1 122 ? -7.705 12.683 32.253 1.00 76.25 122 GLN A CA 1
ATOM 1019 C C . GLN A 1 122 ? -6.970 12.692 30.898 1.00 76.25 122 GLN A C 1
ATOM 1021 O O . GLN A 1 122 ? -5.842 13.180 30.830 1.00 76.25 122 GLN A O 1
ATOM 1026 N N . ASN A 1 123 ? -7.581 12.157 29.832 1.00 67.62 123 ASN A N 1
ATOM 1027 C CA . ASN A 1 123 ? -7.003 11.965 28.498 1.00 67.62 123 ASN A CA 1
ATOM 1028 C C . ASN A 1 123 ? -5.682 11.167 28.498 1.00 67.62 123 ASN A C 1
ATOM 1030 O O . ASN A 1 123 ? -4.866 11.319 27.589 1.00 67.62 123 ASN A O 1
ATOM 1034 N N . LYS A 1 124 ? -5.433 10.336 29.521 1.00 60.38 124 LYS A N 1
ATOM 1035 C CA . LYS A 1 124 ? -4.215 9.509 29.619 1.00 60.38 124 LYS A CA 1
ATOM 1036 C C . LYS A 1 124 ? -4.340 8.202 28.844 1.00 60.38 124 LYS A C 1
ATOM 1038 O O . LYS A 1 124 ? -3.330 7.654 28.412 1.00 60.38 124 LYS A O 1
ATOM 1043 N N . THR A 1 125 ? -5.561 7.713 28.667 1.00 60.12 125 THR A N 1
ATOM 1044 C CA . THR A 1 125 ? -5.884 6.508 27.902 1.00 60.12 125 THR A CA 1
ATOM 1045 C C . THR A 1 125 ? -6.940 6.847 26.856 1.00 60.12 125 THR A C 1
ATOM 1047 O O . THR A 1 125 ? -7.871 7.601 27.125 1.00 60.12 125 THR A O 1
ATOM 1050 N N . LYS A 1 126 ? -6.784 6.309 25.644 1.00 68.12 126 LYS A N 1
ATOM 1051 C CA . LYS A 1 126 ? -7.784 6.395 24.575 1.00 68.12 126 LYS A CA 1
ATOM 1052 C C . LYS A 1 126 ? -8.406 5.020 24.379 1.00 68.12 126 LYS A C 1
ATOM 1054 O O . LYS A 1 126 ? -7.692 4.019 24.444 1.00 68.12 126 LYS A O 1
ATOM 1059 N N . LEU A 1 127 ? -9.713 4.975 24.138 1.00 70.31 127 LEU A N 1
ATOM 1060 C CA . LEU A 1 127 ? -10.388 3.730 23.793 1.00 70.31 127 LEU A CA 1
ATOM 1061 C C . LEU A 1 127 ? -9.943 3.286 22.407 1.00 70.31 127 LEU A C 1
ATOM 1063 O O . LEU A 1 127 ? -9.878 4.086 21.472 1.00 70.31 127 LEU A O 1
ATOM 1067 N N . LYS A 1 128 ? -9.650 1.998 22.286 1.00 73.94 128 LYS A N 1
ATOM 1068 C CA . LYS A 1 128 ? -9.253 1.374 21.033 1.00 73.94 128 LYS A CA 1
ATOM 1069 C C . LYS A 1 128 ? -10.306 0.354 20.650 1.00 73.94 128 LYS A C 1
ATOM 1071 O O . LYS A 1 128 ? -10.676 -0.481 21.470 1.00 73.94 128 LYS A O 1
ATOM 1076 N N . ASN A 1 129 ? -10.770 0.423 19.412 1.00 80.00 129 ASN A N 1
ATOM 1077 C CA . ASN A 1 129 ? -11.595 -0.615 18.822 1.00 80.00 129 ASN A CA 1
ATOM 1078 C C . ASN A 1 129 ? -10.760 -1.455 17.872 1.00 80.00 129 ASN A C 1
ATOM 1080 O O . ASN A 1 129 ? -9.918 -0.918 17.151 1.00 80.00 129 ASN A O 1
ATOM 1084 N N . ILE A 1 130 ? -11.022 -2.756 17.875 1.00 84.44 130 ILE A N 1
ATOM 1085 C CA . ILE A 1 130 ? -10.375 -3.703 16.980 1.00 84.44 130 ILE A CA 1
ATOM 1086 C C . ILE A 1 130 ? -11.380 -4.061 15.890 1.00 84.44 130 ILE A C 1
ATOM 1088 O O . ILE A 1 130 ? -12.450 -4.595 16.181 1.00 84.44 130 ILE A O 1
ATOM 1092 N N . GLU A 1 131 ? -11.042 -3.764 14.639 1.00 86.50 131 GLU A N 1
ATOM 1093 C CA . GLU A 1 131 ? -11.853 -4.123 13.473 1.00 86.50 131 GLU A CA 1
ATOM 1094 C C . GLU A 1 131 ? -11.008 -4.833 12.413 1.00 86.50 1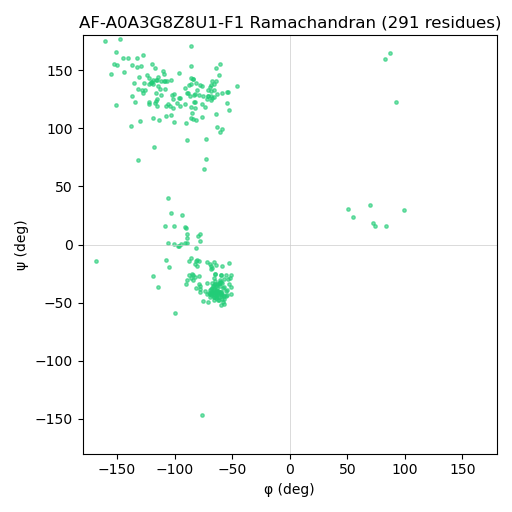31 GLU A C 1
ATOM 1096 O O . GLU A 1 131 ? -9.793 -4.651 12.340 1.00 86.50 131 GLU A O 1
ATOM 1101 N N . THR A 1 132 ? -11.647 -5.664 11.592 1.00 87.62 132 THR A N 1
ATOM 1102 C CA . THR A 1 132 ? -11.002 -6.318 10.449 1.00 87.62 132 THR A CA 1
ATOM 1103 C C . THR A 1 132 ? -11.362 -5.570 9.173 1.00 87.62 132 THR A C 1
ATOM 1105 O O . THR A 1 132 ? -12.540 -5.329 8.912 1.00 87.62 132 THR A O 1
ATOM 1108 N N . VAL A 1 133 ? -10.360 -5.215 8.369 1.00 87.94 133 VAL A N 1
ATOM 1109 C CA . VAL A 1 133 ? -10.534 -4.498 7.099 1.00 87.94 133 VAL A CA 1
ATOM 1110 C C . VAL A 1 133 ? -9.765 -5.181 5.970 1.00 87.94 133 VAL A C 1
ATOM 1112 O O . VAL A 1 133 ? -8.665 -5.687 6.183 1.00 87.94 133 VAL A O 1
ATOM 1115 N N . GLU A 1 134 ? -10.325 -5.169 4.757 1.00 88.25 134 GLU A N 1
ATOM 1116 C CA . GLU A 1 134 ? -9.584 -5.554 3.549 1.00 88.25 134 GLU A CA 1
ATOM 1117 C C . GLU A 1 134 ? -8.565 -4.455 3.233 1.00 88.25 134 GLU A C 1
ATOM 1119 O O . GLU A 1 134 ? -8.920 -3.280 3.094 1.00 88.25 134 GLU A O 1
ATOM 1124 N N . PHE A 1 135 ? -7.296 -4.837 3.111 1.00 86.88 135 PHE A N 1
ATOM 1125 C CA . PHE A 1 135 ? -6.223 -3.933 2.733 1.00 86.88 135 PHE A CA 1
ATOM 1126 C C . PHE A 1 135 ? -5.611 -4.345 1.397 1.00 86.88 135 PHE A C 1
ATOM 1128 O O . PHE A 1 135 ? -5.124 -5.467 1.233 1.00 86.88 135 PHE A O 1
ATOM 1135 N N . GLU A 1 136 ? -5.622 -3.409 0.449 1.00 85.69 136 GLU A N 1
ATOM 1136 C CA . GLU A 1 136 ? -5.018 -3.560 -0.870 1.00 85.69 136 GLU A CA 1
ATOM 1137 C C . GLU A 1 136 ? -3.678 -2.824 -0.928 1.00 85.69 136 GLU A C 1
ATOM 1139 O O . GLU A 1 136 ? -3.591 -1.636 -0.623 1.00 85.69 136 GLU A O 1
ATOM 1144 N N . TYR A 1 137 ? -2.640 -3.526 -1.369 1.00 81.94 137 TYR A N 1
ATOM 1145 C CA . TYR A 1 137 ? -1.287 -2.993 -1.476 1.00 81.94 137 TYR A CA 1
ATOM 1146 C C . TYR A 1 137 ? -0.523 -3.682 -2.606 1.00 81.94 137 TYR A C 1
ATOM 1148 O O . TYR A 1 137 ? -0.942 -4.721 -3.115 1.00 81.94 137 TYR A O 1
ATOM 1156 N N . TYR A 1 138 ? 0.608 -3.120 -3.024 1.00 78.56 138 TYR A N 1
ATOM 1157 C CA . TYR A 1 138 ? 1.392 -3.676 -4.125 1.00 78.56 138 TYR A CA 1
ATOM 1158 C C . TYR A 1 138 ? 2.747 -4.147 -3.619 1.00 78.56 138 TYR A C 1
ATOM 1160 O O . TYR A 1 138 ? 3.354 -3.496 -2.782 1.00 78.56 138 TYR A O 1
ATOM 1168 N N . ILE A 1 139 ? 3.242 -5.270 -4.127 1.00 74.12 139 ILE A N 1
ATOM 1169 C CA . ILE A 1 139 ? 4.587 -5.768 -3.829 1.00 74.12 139 ILE A CA 1
ATOM 1170 C C . ILE A 1 139 ? 5.423 -5.666 -5.098 1.00 74.12 139 ILE A C 1
ATOM 1172 O O . ILE A 1 139 ? 5.020 -6.135 -6.172 1.00 74.12 139 ILE A O 1
ATOM 1176 N N . THR A 1 140 ? 6.590 -5.041 -4.963 1.00 65.69 140 THR A N 1
ATOM 1177 C CA . THR A 1 140 ? 7.617 -5.050 -6.004 1.00 65.69 140 THR A CA 1
ATOM 1178 C C . THR A 1 140 ? 8.445 -6.321 -5.875 1.00 65.69 140 THR A C 1
ATOM 1180 O O . THR A 1 140 ? 8.711 -6.812 -4.779 1.00 65.69 140 THR A O 1
ATOM 1183 N N . GLU A 1 141 ? 8.842 -6.911 -6.997 1.00 59.16 141 GLU A N 1
ATOM 1184 C CA . GLU A 1 141 ? 9.712 -8.080 -6.929 1.00 59.16 141 GLU A CA 1
ATOM 1185 C C . GLU A 1 141 ? 11.111 -7.646 -6.476 1.00 59.16 141 GLU A C 1
ATOM 1187 O O . GLU A 1 141 ? 11.714 -6.759 -7.087 1.00 59.16 141 GLU A O 1
ATOM 1192 N N . LYS A 1 142 ? 11.659 -8.302 -5.439 1.00 51.09 142 LYS A N 1
ATOM 1193 C CA . LYS A 1 142 ? 13.091 -8.223 -5.126 1.00 51.09 142 LYS A CA 1
ATOM 1194 C C . LYS A 1 142 ? 13.866 -8.754 -6.326 1.00 51.09 142 LYS A C 1
ATOM 1196 O O . LYS A 1 142 ? 14.020 -9.950 -6.561 1.00 51.09 142 LYS A O 1
ATOM 1201 N N . MET A 1 143 ? 14.309 -7.826 -7.148 1.00 43.53 143 MET A N 1
ATOM 1202 C CA . MET A 1 143 ? 15.207 -8.091 -8.248 1.00 43.53 143 MET A CA 1
ATOM 1203 C C . MET A 1 143 ? 16.607 -8.278 -7.639 1.00 43.53 143 MET A C 1
ATOM 1205 O O . MET A 1 143 ? 17.185 -7.321 -7.133 1.00 43.53 143 MET A O 1
ATOM 1209 N N . ASP A 1 144 ? 17.143 -9.504 -7.647 1.00 35.91 144 ASP A N 1
ATOM 1210 C CA . ASP A 1 144 ? 18.384 -9.910 -6.946 1.00 35.91 144 ASP A CA 1
ATOM 1211 C C . ASP A 1 144 ? 19.632 -9.044 -7.242 1.00 35.91 144 ASP A C 1
ATOM 1213 O O . ASP A 1 144 ? 20.607 -9.049 -6.495 1.00 35.91 144 ASP A O 1
ATOM 1217 N N . TYR A 1 145 ? 19.603 -8.247 -8.309 1.00 41.06 145 TYR A N 1
ATOM 1218 C CA . TYR A 1 145 ? 20.665 -7.335 -8.752 1.00 41.06 145 TYR A CA 1
ATOM 1219 C C . TYR A 1 145 ? 20.578 -5.914 -8.156 1.00 41.06 145 TYR A C 1
ATOM 1221 O O . TYR A 1 145 ? 21.420 -5.056 -8.465 1.00 41.06 145 TYR A O 1
ATOM 1229 N N . LEU A 1 146 ? 19.585 -5.651 -7.299 1.00 36.94 146 LEU A N 1
ATOM 1230 C CA . LEU A 1 146 ? 19.243 -4.333 -6.766 1.00 36.94 146 LEU A CA 1
ATOM 1231 C C . LEU A 1 146 ? 19.397 -4.278 -5.243 1.00 36.94 146 LEU A C 1
ATOM 1233 O O . LEU A 1 146 ? 18.430 -4.359 -4.491 1.00 36.94 146 LEU A O 1
ATOM 1237 N N . LYS A 1 147 ? 20.626 -4.033 -4.776 1.00 37.88 147 LYS A N 1
ATOM 1238 C CA . LYS A 1 147 ? 20.812 -3.385 -3.472 1.00 37.88 147 LYS A CA 1
ATOM 1239 C C . LYS A 1 147 ? 20.422 -1.913 -3.628 1.00 37.88 147 LYS A C 1
ATOM 1241 O O . LYS A 1 147 ? 21.242 -1.081 -3.992 1.00 37.88 147 LYS A O 1
ATOM 1246 N N . ASN A 1 148 ? 19.148 -1.661 -3.367 1.00 45.00 148 ASN A N 1
ATOM 1247 C CA . ASN A 1 148 ? 18.483 -0.379 -3.163 1.00 45.00 148 ASN A CA 1
ATOM 1248 C C . ASN A 1 148 ? 17.842 0.346 -4.376 1.00 45.00 148 ASN A C 1
ATOM 1250 O O . ASN A 1 148 ? 18.476 0.688 -5.369 1.00 45.00 148 ASN A O 1
ATOM 1254 N N . ASP A 1 149 ? 16.534 0.599 -4.239 1.00 37.34 149 ASP A N 1
ATOM 1255 C CA . ASP A 1 149 ? 15.644 1.614 -4.826 1.00 37.34 149 ASP A CA 1
ATOM 1256 C C . ASP A 1 149 ? 14.742 1.286 -6.030 1.00 37.34 149 ASP A C 1
ATOM 1258 O O . ASP A 1 149 ? 14.489 2.125 -6.886 1.00 37.34 149 ASP A O 1
ATOM 1262 N N . LEU A 1 150 ? 14.335 0.019 -6.134 1.00 45.69 150 LEU A N 1
ATOM 1263 C CA . LEU A 1 150 ? 12.929 -0.380 -6.358 1.00 45.69 150 LEU A CA 1
ATOM 1264 C C . LEU A 1 150 ? 12.405 -0.929 -5.001 1.00 45.69 150 LEU A C 1
ATOM 1266 O O . LEU A 1 150 ? 11.822 -1.995 -4.931 1.00 45.69 150 LEU A O 1
ATOM 1270 N N . THR A 1 151 ? 12.785 -0.276 -3.896 1.00 42.34 151 THR A N 1
ATOM 1271 C CA . THR A 1 151 ? 13.113 -0.876 -2.579 1.00 42.34 151 THR A CA 1
ATOM 1272 C C . THR A 1 151 ? 12.009 -1.102 -1.599 1.00 42.34 151 THR A C 1
ATOM 1274 O O . THR A 1 151 ? 12.272 -1.733 -0.577 1.00 42.34 151 THR A O 1
ATOM 1277 N N . GLN A 1 152 ? 10.841 -0.517 -1.802 1.00 49.94 152 GLN A N 1
ATOM 1278 C CA . GLN A 1 152 ? 9.807 -0.733 -0.819 1.00 49.94 152 GLN A CA 1
ATOM 1279 C C . GLN A 1 152 ? 9.266 -2.139 -1.061 1.00 49.94 152 GLN A C 1
ATOM 1281 O O . GLN A 1 152 ? 8.786 -2.450 -2.156 1.00 49.94 152 GLN A O 1
ATOM 1286 N N . ASP A 1 153 ? 9.369 -2.990 -0.037 1.00 54.00 153 ASP A N 1
ATOM 1287 C CA . ASP A 1 153 ? 8.689 -4.287 -0.014 1.00 54.00 153 ASP A CA 1
ATOM 1288 C C . ASP A 1 153 ? 7.188 -4.106 -0.329 1.00 54.00 153 ASP A C 1
ATOM 1290 O O . ASP A 1 153 ? 6.558 -4.981 -0.921 1.00 54.00 153 ASP A O 1
ATOM 1294 N N . PHE A 1 154 ? 6.654 -2.913 -0.029 1.00 61.34 154 PHE A N 1
ATOM 1295 C CA . PHE A 1 154 ? 5.281 -2.489 -0.267 1.00 61.34 154 PHE A CA 1
ATOM 1296 C C . PHE A 1 154 ? 5.226 -1.156 -1.025 1.00 61.34 154 PHE A C 1
ATOM 1298 O O . PHE A 1 154 ? 5.883 -0.190 -0.659 1.00 61.34 154 PHE A O 1
ATOM 1305 N N . PHE A 1 155 ? 4.438 -1.096 -2.088 1.00 66.88 155 PHE A N 1
ATOM 1306 C CA . PHE A 1 155 ? 4.305 0.026 -3.006 1.00 66.88 155 PHE A CA 1
ATOM 1307 C C . PHE A 1 155 ? 2.858 0.534 -3.008 1.00 66.88 155 PHE A C 1
ATOM 1309 O O . PHE A 1 155 ? 1.915 -0.260 -3.012 1.00 66.88 155 PHE A O 1
ATOM 1316 N N . ASP A 1 156 ? 2.688 1.856 -3.048 1.00 65.62 156 ASP A N 1
ATOM 1317 C CA . ASP A 1 156 ? 1.396 2.507 -3.272 1.00 65.62 156 ASP A CA 1
ATOM 1318 C C . ASP A 1 156 ? 1.446 3.274 -4.607 1.00 65.62 156 ASP A C 1
ATOM 1320 O O . ASP A 1 156 ? 2.266 4.186 -4.759 1.00 65.62 156 ASP A O 1
ATOM 1324 N N . PRO A 1 157 ? 0.583 2.939 -5.584 1.00 64.31 157 PRO A N 1
ATOM 1325 C CA . PRO A 1 157 ? 0.556 3.593 -6.887 1.00 64.31 157 PRO A CA 1
ATOM 1326 C C . PRO A 1 157 ? 0.190 5.075 -6.815 1.00 64.31 157 PRO A C 1
ATOM 1328 O O . PRO A 1 157 ? 0.454 5.795 -7.775 1.00 64.31 157 PRO A O 1
ATOM 1331 N N . ASN A 1 158 ? -0.396 5.550 -5.716 1.00 65.50 158 ASN A N 1
ATOM 1332 C CA . ASN A 1 158 ? -0.744 6.956 -5.526 1.00 65.50 158 ASN A CA 1
ATOM 1333 C C . ASN A 1 158 ? 0.448 7.808 -5.082 1.00 65.50 158 ASN A C 1
ATOM 1335 O O . ASN A 1 158 ? 0.382 9.033 -5.166 1.00 65.50 158 ASN A O 1
ATOM 1339 N N . PHE A 1 159 ? 1.550 7.184 -4.661 1.00 63.94 159 PHE A N 1
ATOM 1340 C CA . PHE A 1 159 ? 2.767 7.878 -4.260 1.00 63.94 159 PHE A CA 1
ATOM 1341 C C . PHE A 1 159 ? 3.902 7.650 -5.267 1.00 63.94 159 PHE A C 1
ATOM 1343 O O . PHE A 1 159 ? 3.980 6.605 -5.920 1.00 63.94 159 PHE A O 1
ATOM 1350 N N . PRO A 1 160 ? 4.810 8.627 -5.435 1.00 59.97 160 PRO A N 1
ATOM 1351 C CA . PRO A 1 160 ? 5.979 8.434 -6.278 1.00 59.97 160 PRO A CA 1
ATOM 1352 C C . PRO A 1 160 ? 6.881 7.335 -5.693 1.00 59.97 160 PRO A C 1
ATOM 1354 O O . PRO A 1 160 ? 7.091 7.271 -4.486 1.00 59.97 160 PRO A O 1
ATOM 1357 N N . ILE A 1 161 ? 7.454 6.503 -6.571 1.00 57.44 161 ILE A N 1
ATOM 1358 C CA . ILE A 1 161 ? 8.398 5.424 -6.215 1.00 57.44 161 ILE A CA 1
ATOM 1359 C C . ILE A 1 161 ? 9.645 5.979 -5.503 1.00 57.44 161 ILE A C 1
ATOM 1361 O O . ILE A 1 161 ? 10.280 5.274 -4.722 1.00 57.44 161 ILE A O 1
ATOM 1365 N N . ASP A 1 162 ? 9.994 7.243 -5.752 1.00 54.97 162 ASP A N 1
ATOM 1366 C CA . ASP A 1 162 ? 11.143 7.894 -5.134 1.00 54.97 162 ASP A CA 1
ATOM 1367 C C . ASP A 1 162 ? 10.770 8.578 -3.808 1.00 54.97 162 ASP A C 1
ATOM 1369 O O . ASP A 1 162 ? 9.816 9.357 -3.705 1.00 54.97 162 ASP A O 1
ATOM 1373 N N . THR A 1 163 ? 11.563 8.300 -2.777 1.00 53.00 163 THR A N 1
ATOM 1374 C CA . THR A 1 163 ? 11.386 8.854 -1.432 1.00 53.00 163 THR A CA 1
ATOM 1375 C C . THR A 1 163 ? 11.950 10.273 -1.302 1.00 53.00 163 THR A C 1
ATOM 1377 O O . THR A 1 163 ? 11.507 11.008 -0.413 1.00 53.00 163 THR A O 1
ATOM 1380 N N . GLN A 1 164 ? 12.837 10.700 -2.216 1.00 53.31 164 GLN A N 1
ATOM 1381 C CA . GLN A 1 164 ? 13.550 11.988 -2.179 1.00 53.31 164 GLN A CA 1
ATOM 1382 C C . GLN A 1 164 ? 12.870 13.125 -2.965 1.00 53.31 164 GLN A C 1
ATOM 1384 O O . GLN A 1 164 ? 13.508 14.091 -3.375 1.00 53.31 164 GLN A O 1
ATOM 1389 N N . VAL A 1 165 ? 11.554 13.056 -3.160 1.00 57.38 165 VAL A N 1
ATOM 1390 C CA . VAL A 1 165 ? 10.798 14.110 -3.854 1.00 57.38 165 VAL A CA 1
ATOM 1391 C C . VAL A 1 165 ? 10.357 15.201 -2.864 1.00 57.38 165 VAL A C 1
ATOM 1393 O O . VAL A 1 165 ? 9.882 14.901 -1.766 1.00 57.38 165 VAL A O 1
ATOM 1396 N N . SER A 1 166 ? 10.474 16.480 -3.240 1.00 56.19 166 SER A N 1
ATOM 1397 C CA . SER A 1 166 ? 10.026 17.604 -2.397 1.00 56.19 166 SER A CA 1
ATOM 1398 C C . SER A 1 166 ? 8.504 17.597 -2.156 1.00 56.19 166 SER A C 1
ATOM 1400 O O . SER A 1 166 ? 7.730 17.117 -2.984 1.00 56.19 166 SER A O 1
ATOM 1402 N N . ALA A 1 167 ? 8.044 18.152 -1.026 1.00 58.00 167 ALA A N 1
ATOM 1403 C CA . ALA A 1 167 ? 6.635 18.083 -0.604 1.00 58.00 167 ALA A CA 1
ATOM 1404 C C . ALA A 1 167 ? 5.647 18.678 -1.630 1.00 58.00 167 ALA A C 1
ATOM 1406 O O . ALA A 1 167 ? 4.642 18.055 -1.958 1.00 58.00 167 ALA A O 1
ATOM 1407 N N . GLY A 1 168 ? 5.969 19.837 -2.217 1.00 54.84 168 GLY A N 1
ATOM 1408 C CA . GLY A 1 168 ? 5.135 20.446 -3.263 1.00 54.84 168 GLY A CA 1
ATOM 1409 C C . GLY A 1 168 ? 5.060 19.619 -4.551 1.00 54.84 168 GLY A C 1
ATOM 1410 O O . GLY A 1 168 ? 4.077 19.697 -5.280 1.00 54.84 168 GLY A O 1
ATOM 1411 N N . ARG A 1 169 ? 6.074 18.789 -4.821 1.00 56.88 169 ARG A N 1
ATOM 1412 C CA . ARG A 1 169 ? 6.100 17.879 -5.969 1.00 56.88 169 ARG A CA 1
ATOM 1413 C C . ARG A 1 169 ? 5.305 16.604 -5.689 1.00 56.88 169 ARG A C 1
ATOM 1415 O O . ARG A 1 169 ? 4.583 16.170 -6.574 1.00 56.88 169 ARG A O 1
ATOM 1422 N N . LYS A 1 170 ? 5.342 16.057 -4.467 1.00 59.66 170 LYS A N 1
ATOM 1423 C CA . LYS A 1 170 ? 4.477 14.927 -4.067 1.00 59.66 170 LYS A CA 1
ATOM 1424 C C . LYS A 1 170 ? 2.992 15.240 -4.282 1.00 59.66 170 LYS A C 1
ATOM 1426 O O . LYS A 1 170 ? 2.275 14.409 -4.822 1.00 59.66 170 LYS A O 1
ATOM 1431 N N . ASN A 1 171 ? 2.570 16.468 -3.981 1.00 59.41 171 ASN A N 1
ATOM 1432 C CA . ASN A 1 171 ? 1.177 16.903 -4.142 1.00 59.41 171 ASN A CA 1
ATOM 1433 C C . ASN A 1 171 ? 0.713 17.013 -5.608 1.00 59.41 171 ASN A C 1
ATOM 1435 O O . ASN A 1 171 ? -0.485 16.987 -5.867 1.00 59.41 171 ASN A O 1
ATOM 1439 N N . ASN A 1 172 ? 1.640 17.132 -6.564 1.00 59.97 172 ASN A N 1
ATOM 1440 C CA . ASN A 1 172 ? 1.325 17.249 -7.993 1.00 59.97 172 ASN A CA 1
ATOM 1441 C C . ASN A 1 172 ? 1.353 15.902 -8.732 1.00 59.97 172 ASN A C 1
ATOM 1443 O O . ASN A 1 172 ? 1.149 15.867 -9.946 1.00 59.97 172 ASN A O 1
ATOM 1447 N N . PHE A 1 173 ? 1.641 14.801 -8.035 1.00 64.62 173 PHE A N 1
ATOM 1448 C CA . PHE A 1 173 ? 1.665 13.470 -8.623 1.00 64.62 173 PHE A CA 1
ATOM 1449 C C . PHE A 1 173 ? 0.252 12.882 -8.680 1.00 64.62 173 PHE A C 1
ATOM 1451 O O . PHE A 1 173 ? -0.421 12.758 -7.664 1.00 64.62 173 PHE A O 1
ATOM 1458 N N . SER A 1 174 ? -0.205 12.508 -9.878 1.00 59.19 174 SER A N 1
ATOM 1459 C CA . SER A 1 174 ? -1.566 11.996 -10.098 1.00 59.19 174 SER A CA 1
ATOM 1460 C C . SER A 1 174 ? -1.712 10.475 -9.934 1.00 59.19 174 SER A C 1
ATOM 1462 O O . SER A 1 174 ? -2.733 9.928 -10.348 1.00 59.19 174 SER A O 1
ATOM 1464 N N . GLY A 1 175 ? -0.685 9.785 -9.435 1.00 63.47 175 GLY A N 1
ATOM 1465 C CA . GLY A 1 175 ? -0.655 8.324 -9.351 1.00 63.47 175 GLY A CA 1
ATOM 1466 C C . GLY A 1 175 ? -0.223 7.616 -10.644 1.00 63.47 175 GLY A C 1
ATOM 1467 O O . GLY A 1 175 ? -0.284 8.175 -11.747 1.00 63.47 175 GLY A O 1
ATOM 1468 N N . TYR A 1 176 ? 0.213 6.363 -10.499 1.00 68.69 176 TYR A N 1
ATOM 1469 C CA . TYR A 1 176 ? 0.512 5.440 -11.592 1.00 68.69 176 TYR A CA 1
ATOM 1470 C C . TYR A 1 176 ? -0.745 4.695 -12.046 1.00 68.69 176 TYR A C 1
ATOM 1472 O O . TYR A 1 176 ? -1.520 4.181 -11.244 1.00 68.69 176 TYR A O 1
ATOM 1480 N N . THR A 1 177 ? -0.909 4.552 -13.359 1.00 68.75 177 THR A N 1
ATOM 1481 C CA . THR A 1 177 ? -1.924 3.669 -13.938 1.00 68.75 177 THR A CA 1
ATOM 1482 C C . THR A 1 177 ? -1.390 2.242 -13.945 1.00 68.75 177 THR A C 1
ATOM 1484 O O . THR A 1 177 ? -0.511 1.895 -14.735 1.00 68.75 177 THR A O 1
ATOM 1487 N N . VAL A 1 178 ? -1.926 1.412 -13.054 1.00 69.50 178 VAL A N 1
ATOM 1488 C CA . VAL A 1 178 ? -1.543 0.006 -12.935 1.00 69.50 178 VAL A CA 1
ATOM 1489 C C . VAL A 1 178 ? -2.351 -0.837 -13.923 1.00 69.50 178 VAL A C 1
ATOM 1491 O O . VAL A 1 178 ? -3.578 -0.895 -13.860 1.00 69.50 178 VAL A O 1
ATOM 1494 N N . MET A 1 179 ? -1.667 -1.501 -14.854 1.00 72.44 179 MET A N 1
ATOM 1495 C CA . MET A 1 179 ? -2.290 -2.298 -15.910 1.00 72.44 179 MET A CA 1
ATOM 1496 C C . MET A 1 179 ? -2.364 -3.773 -15.534 1.00 72.44 179 MET A C 1
ATOM 1498 O O . MET A 1 179 ? -1.480 -4.317 -14.870 1.00 72.44 179 MET A O 1
ATOM 1502 N N . GLN A 1 180 ? -3.403 -4.457 -16.007 1.00 71.25 180 GLN A N 1
ATOM 1503 C CA . GLN A 1 180 ? -3.472 -5.909 -15.912 1.00 71.25 180 GLN A CA 1
ATOM 1504 C C . GLN A 1 180 ? -2.507 -6.526 -16.923 1.00 71.25 180 GLN A C 1
ATOM 1506 O O . GLN A 1 180 ? -2.681 -6.354 -18.126 1.00 71.25 180 GLN A O 1
ATOM 1511 N N . THR A 1 181 ? -1.515 -7.275 -16.443 1.00 62.94 181 THR A N 1
ATOM 1512 C CA . THR A 1 181 ? -0.438 -7.827 -17.279 1.00 62.94 181 THR A CA 1
ATOM 1513 C C . THR A 1 181 ? -0.962 -8.641 -18.467 1.00 62.94 181 THR A C 1
ATOM 1515 O O . THR A 1 181 ? -0.478 -8.505 -19.581 1.00 62.94 181 THR A O 1
ATOM 1518 N N . HIS A 1 182 ? -2.022 -9.430 -18.273 1.00 66.44 182 HIS A N 1
ATOM 1519 C CA . HIS A 1 182 ? -2.606 -10.246 -19.342 1.00 66.44 182 HIS A CA 1
ATOM 1520 C C . HIS A 1 182 ? -3.368 -9.440 -20.412 1.00 66.44 182 HIS A C 1
ATOM 1522 O O . HIS A 1 182 ? -3.655 -9.982 -21.476 1.00 66.44 182 HIS A O 1
ATOM 1528 N N . GLN A 1 183 ? -3.707 -8.172 -20.145 1.00 60.22 183 GLN A N 1
ATOM 1529 C CA . GLN A 1 183 ? -4.377 -7.269 -21.091 1.00 60.22 183 GLN A CA 1
ATOM 1530 C C . GLN A 1 183 ? -3.391 -6.362 -21.841 1.00 60.22 183 GLN A C 1
ATOM 1532 O O . GLN A 1 183 ? -3.797 -5.557 -22.681 1.00 60.22 183 GLN A O 1
ATOM 1537 N N . VAL A 1 184 ? -2.094 -6.470 -21.547 1.00 63.03 184 VAL A N 1
ATOM 1538 C CA . VAL A 1 184 ? -1.057 -5.703 -22.230 1.00 63.03 184 VAL A CA 1
ATOM 1539 C C . VAL A 1 184 ? -0.941 -6.180 -23.680 1.00 63.03 184 VAL A C 1
ATOM 1541 O O . VAL A 1 184 ? -0.797 -7.372 -23.957 1.00 63.03 184 VAL A O 1
ATOM 1544 N N . GLN A 1 185 ? -1.008 -5.243 -24.630 1.00 58.84 185 GLN A N 1
ATOM 1545 C CA . GLN A 1 185 ? -0.843 -5.553 -26.049 1.00 58.84 185 GLN A CA 1
ATOM 1546 C C . GLN A 1 185 ? 0.578 -6.065 -26.310 1.00 58.84 185 GLN A C 1
ATOM 1548 O O . GLN A 1 185 ? 1.543 -5.306 -26.238 1.00 58.84 185 GLN A O 1
ATOM 1553 N N . LYS A 1 186 ? 0.696 -7.346 -26.671 1.00 57.09 186 LYS A N 1
ATOM 1554 C CA . LYS A 1 186 ? 1.944 -7.963 -27.138 1.00 57.09 186 LYS A CA 1
ATOM 1555 C C . LYS A 1 186 ? 2.269 -7.475 -28.554 1.00 57.09 186 LYS A C 1
ATOM 1557 O O . LYS A 1 186 ? 2.042 -8.184 -29.529 1.00 57.09 186 LYS A O 1
ATOM 1562 N N . SER A 1 187 ? 2.720 -6.231 -28.687 1.00 59.25 187 SER A N 1
ATOM 1563 C CA . SER A 1 187 ? 3.327 -5.740 -29.932 1.00 59.25 187 SER A CA 1
ATOM 1564 C C . SER A 1 187 ? 4.817 -6.080 -29.970 1.00 59.25 187 SER A C 1
ATOM 1566 O O . SER A 1 187 ? 5.441 -6.148 -28.919 1.00 59.25 187 SER A O 1
ATOM 1568 N N . GLU A 1 188 ? 5.417 -6.207 -31.157 1.00 58.16 188 GLU A N 1
ATOM 1569 C CA . GLU A 1 188 ? 6.875 -6.408 -31.313 1.00 58.16 188 GLU A CA 1
ATOM 1570 C C . GLU A 1 188 ? 7.712 -5.314 -30.620 1.00 58.16 188 GLU A C 1
ATOM 1572 O O . GLU A 1 188 ? 8.836 -5.553 -30.194 1.00 58.16 188 GLU A O 1
ATOM 1577 N N . SER A 1 189 ? 7.138 -4.118 -30.455 1.00 63.62 189 SER A N 1
ATOM 1578 C CA . SER A 1 189 ? 7.737 -2.979 -29.755 1.00 63.62 189 SER A CA 1
ATOM 1579 C C . SER A 1 189 ? 7.397 -2.915 -28.258 1.00 63.62 189 SER A C 1
ATOM 1581 O O . SER A 1 189 ? 7.499 -1.842 -27.667 1.00 63.62 189 SER A O 1
ATOM 1583 N N . ALA A 1 190 ? 6.889 -3.996 -27.665 1.00 70.50 190 ALA A N 1
ATOM 1584 C CA . ALA A 1 190 ? 6.596 -4.095 -26.240 1.00 70.50 190 ALA A CA 1
ATOM 1585 C C . ALA A 1 190 ? 7.478 -5.183 -25.619 1.00 70.50 190 ALA A C 1
ATOM 1587 O O . ALA A 1 190 ? 7.435 -6.342 -26.030 1.00 70.50 190 ALA A O 1
ATOM 1588 N N . LYS A 1 191 ? 8.274 -4.806 -24.621 1.00 71.31 191 LYS A N 1
ATOM 1589 C CA . LYS A 1 191 ? 9.116 -5.706 -23.836 1.00 71.31 191 LYS A CA 1
ATOM 1590 C C . LYS A 1 191 ? 8.499 -5.846 -22.447 1.00 71.31 191 LYS A C 1
ATOM 1592 O O . LYS A 1 191 ? 8.329 -4.872 -21.716 1.00 71.31 191 LYS A O 1
ATOM 1597 N N . GLU A 1 192 ? 8.126 -7.067 -22.095 1.00 69.62 192 GLU A N 1
ATOM 1598 C CA . GLU A 1 192 ? 7.569 -7.393 -20.785 1.00 69.62 192 GLU A CA 1
ATOM 1599 C C . GLU A 1 192 ? 8.657 -8.036 -19.930 1.00 69.62 192 GLU A C 1
ATOM 1601 O O . GLU A 1 192 ? 9.275 -9.017 -20.345 1.00 69.62 192 GLU A O 1
ATOM 1606 N N . ILE A 1 193 ? 8.900 -7.484 -18.742 1.00 69.88 193 ILE A N 1
ATOM 1607 C CA . ILE A 1 193 ? 9.757 -8.140 -17.756 1.00 69.88 193 ILE A CA 1
ATOM 1608 C C . ILE A 1 193 ? 8.883 -9.173 -17.029 1.00 69.88 193 ILE A C 1
ATOM 1610 O O . ILE A 1 193 ? 7.836 -8.801 -16.490 1.00 69.88 193 ILE A O 1
ATOM 1614 N N . PRO A 1 194 ? 9.262 -10.463 -17.031 1.00 67.25 194 PRO A N 1
ATOM 1615 C CA . PRO A 1 194 ? 8.416 -11.518 -16.492 1.00 67.25 194 PRO A CA 1
ATOM 1616 C C . PRO A 1 194 ? 8.271 -11.392 -14.975 1.00 67.25 194 PRO A C 1
ATOM 1618 O O . PRO A 1 194 ? 9.249 -11.133 -14.277 1.00 67.25 194 PRO A O 1
ATOM 1621 N N . HIS A 1 195 ? 7.065 -11.657 -14.465 1.00 69.06 195 HIS A N 1
ATOM 1622 C CA . HIS A 1 195 ? 6.857 -11.861 -13.030 1.00 69.06 195 HIS A CA 1
ATOM 1623 C C . HIS A 1 195 ? 7.625 -13.096 -12.555 1.00 69.06 195 HIS A C 1
ATOM 1625 O O . HIS A 1 195 ? 7.468 -14.185 -13.120 1.00 69.06 195 HIS A O 1
ATOM 1631 N N . LYS A 1 196 ? 8.396 -12.934 -11.484 1.00 69.81 196 LYS A N 1
ATOM 1632 C CA . LYS A 1 196 ? 8.985 -14.004 -10.683 1.00 69.81 196 LYS A CA 1
ATOM 1633 C C . LYS A 1 196 ? 7.922 -14.639 -9.763 1.00 69.81 196 LYS A C 1
ATOM 1635 O O . LYS A 1 196 ? 6.758 -14.827 -10.130 1.00 69.81 196 LYS A O 1
ATOM 1640 N N . GLN A 1 197 ? 8.346 -15.078 -8.579 1.00 74.44 197 GLN A N 1
ATOM 1641 C CA . GLN A 1 197 ? 7.544 -15.853 -7.643 1.00 74.44 197 GLN A CA 1
ATOM 1642 C C . GLN A 1 197 ? 6.370 -15.033 -7.093 1.00 74.44 197 GLN A C 1
ATOM 1644 O O . GLN A 1 197 ? 6.544 -13.904 -6.641 1.00 74.44 197 GLN A O 1
ATOM 1649 N N . LYS A 1 198 ? 5.175 -15.638 -7.096 1.00 78.94 198 LYS A N 1
ATOM 1650 C CA . LYS A 1 198 ? 3.980 -15.063 -6.469 1.00 78.94 198 LYS A CA 1
ATOM 1651 C C . LYS A 1 198 ? 4.252 -14.833 -4.972 1.00 78.94 198 LYS A C 1
ATOM 1653 O O . LYS A 1 198 ? 4.705 -15.777 -4.315 1.00 78.94 198 LYS A O 1
ATOM 1658 N N . PRO A 1 199 ? 3.961 -13.641 -4.421 1.00 80.25 199 PRO A N 1
ATOM 1659 C CA . PRO A 1 199 ? 4.112 -13.393 -2.996 1.00 80.25 199 PRO A CA 1
ATOM 1660 C C . PRO A 1 199 ? 3.195 -14.316 -2.194 1.00 80.25 199 PRO A C 1
ATOM 1662 O O . PRO A 1 199 ? 2.100 -14.678 -2.630 1.00 80.25 199 PRO A O 1
ATOM 1665 N N . THR A 1 200 ? 3.673 -14.718 -1.022 1.00 82.69 200 THR A N 1
ATOM 1666 C CA . THR A 1 200 ? 2.951 -15.601 -0.102 1.00 82.69 200 THR A CA 1
ATOM 1667 C C . THR A 1 200 ? 2.733 -14.888 1.220 1.00 82.69 200 THR A C 1
ATOM 1669 O O . THR A 1 200 ? 3.524 -14.019 1.587 1.00 82.69 200 THR A O 1
ATOM 1672 N N . TYR A 1 201 ? 1.704 -15.294 1.965 1.00 82.38 201 TYR A N 1
ATOM 1673 C CA . TYR A 1 201 ? 1.465 -14.793 3.318 1.00 82.38 201 TYR A CA 1
ATOM 1674 C C . TYR A 1 201 ? 2.720 -14.892 4.196 1.00 82.38 201 TYR A C 1
ATOM 1676 O O . TYR A 1 201 ? 3.081 -13.941 4.876 1.00 82.38 201 TYR A O 1
ATOM 1684 N N . ARG A 1 202 ? 3.453 -16.010 4.109 1.00 83.25 202 ARG A N 1
ATOM 1685 C CA . ARG A 1 202 ? 4.694 -16.216 4.866 1.00 83.25 202 ARG A CA 1
ATOM 1686 C C . ARG A 1 202 ? 5.732 -15.122 4.602 1.00 83.25 202 ARG A C 1
ATOM 1688 O O . ARG A 1 202 ? 6.318 -14.619 5.549 1.00 83.25 202 ARG A O 1
ATOM 1695 N N . PHE A 1 203 ? 5.921 -14.737 3.340 1.00 81.38 203 PHE A N 1
ATOM 1696 C CA . PHE A 1 203 ? 6.842 -13.657 2.980 1.00 81.38 203 PHE A CA 1
ATOM 1697 C C . PHE A 1 203 ? 6.424 -12.323 3.619 1.00 81.38 203 PHE A C 1
ATOM 1699 O O . PHE A 1 203 ? 7.249 -11.634 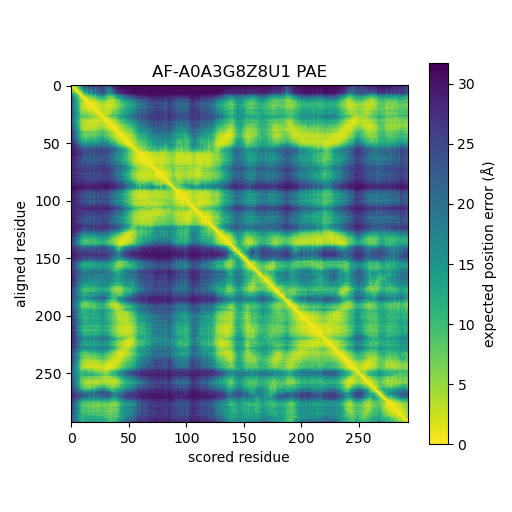4.210 1.00 81.38 203 PHE A O 1
ATOM 1706 N N . VAL A 1 204 ? 5.133 -11.989 3.556 1.00 80.75 204 VAL A N 1
ATOM 1707 C CA . VAL A 1 204 ? 4.589 -10.743 4.124 1.00 80.75 204 VAL A CA 1
ATOM 1708 C C . VAL A 1 204 ? 4.669 -10.752 5.655 1.00 80.75 204 VAL A C 1
ATOM 1710 O O . VAL A 1 204 ? 5.066 -9.762 6.264 1.00 80.75 204 VAL A O 1
ATOM 1713 N N . SER A 1 205 ? 4.358 -11.889 6.279 1.00 79.75 205 SER A N 1
ATOM 1714 C CA . SER A 1 205 ? 4.416 -12.082 7.727 1.00 79.75 205 SER A CA 1
ATOM 1715 C C . SER A 1 205 ? 5.843 -12.014 8.275 1.00 79.75 205 SER A C 1
ATOM 1717 O O . SER A 1 205 ? 6.039 -11.485 9.367 1.00 79.75 205 SER A O 1
ATOM 1719 N N . GLU A 1 206 ? 6.847 -12.495 7.536 1.00 83.56 206 GLU A N 1
ATOM 1720 C CA . GLU A 1 206 ? 8.262 -12.346 7.907 1.00 83.56 206 GLU A CA 1
ATOM 1721 C C . GLU A 1 206 ? 8.703 -10.865 7.887 1.00 83.56 206 GLU A C 1
ATOM 1723 O O . GLU A 1 206 ? 9.589 -10.475 8.646 1.00 83.56 206 GLU A O 1
ATOM 1728 N N . GLN A 1 207 ? 8.032 -10.017 7.097 1.00 80.19 207 GLN A N 1
ATOM 1729 C CA . GLN A 1 207 ? 8.266 -8.569 6.990 1.00 80.19 207 GLN A CA 1
ATOM 1730 C C . GLN A 1 207 ? 7.215 -7.723 7.729 1.00 80.19 207 GLN A C 1
ATOM 1732 O O . GLN A 1 207 ? 6.966 -6.567 7.384 1.00 80.19 207 GLN A O 1
ATOM 1737 N N . ARG A 1 208 ? 6.598 -8.274 8.783 1.00 81.62 208 ARG A N 1
ATOM 1738 C CA . ARG A 1 208 ? 5.509 -7.627 9.540 1.00 81.62 208 ARG A CA 1
ATOM 1739 C C . ARG A 1 208 ? 5.829 -6.202 10.002 1.00 81.62 208 ARG A C 1
ATOM 1741 O O . ARG A 1 208 ? 4.943 -5.353 9.987 1.00 81.62 208 ARG A O 1
ATOM 1748 N N . ASN A 1 209 ? 7.074 -5.918 10.386 1.00 81.19 209 ASN A N 1
ATOM 1749 C CA . ASN A 1 209 ? 7.484 -4.584 10.846 1.00 81.19 209 ASN A CA 1
ATOM 1750 C C . ASN A 1 209 ? 7.447 -3.547 9.712 1.00 81.19 209 ASN A C 1
ATOM 1752 O O . ASN A 1 209 ? 6.965 -2.426 9.905 1.00 81.19 209 ASN A O 1
ATOM 1756 N N . ASP A 1 210 ? 7.906 -3.937 8.524 1.00 80.25 210 ASP A N 1
ATOM 1757 C CA . ASP A 1 210 ? 7.876 -3.092 7.331 1.00 80.25 210 ASP A CA 1
ATOM 1758 C C . ASP A 1 210 ? 6.433 -2.905 6.852 1.00 80.25 210 ASP A C 1
ATOM 1760 O O . ASP A 1 210 ? 6.030 -1.786 6.531 1.00 80.25 210 ASP A O 1
ATOM 1764 N N . PHE A 1 211 ? 5.621 -3.967 6.921 1.00 83.06 211 PHE A N 1
ATOM 1765 C CA . PHE A 1 211 ? 4.192 -3.915 6.616 1.00 83.06 211 PHE A CA 1
ATOM 1766 C C . PHE A 1 211 ? 3.432 -2.970 7.557 1.00 83.06 211 PHE A C 1
ATOM 1768 O O . PHE A 1 211 ? 2.696 -2.102 7.099 1.00 83.06 211 PHE A O 1
ATOM 1775 N N . THR A 1 212 ? 3.662 -3.076 8.870 1.00 84.38 212 THR A N 1
ATOM 1776 C CA . THR A 1 212 ? 3.071 -2.180 9.884 1.00 84.38 212 THR A CA 1
ATOM 1777 C C . THR A 1 212 ? 3.423 -0.726 9.587 1.00 84.38 212 THR A C 1
ATOM 1779 O O . THR A 1 212 ? 2.563 0.152 9.577 1.00 84.38 212 THR A O 1
ATOM 1782 N N . SER A 1 213 ? 4.703 -0.473 9.303 1.00 83.12 213 SER A N 1
ATOM 1783 C CA . SER A 1 213 ? 5.205 0.868 9.004 1.00 83.12 213 SER A CA 1
ATOM 1784 C C . SER A 1 213 ? 4.617 1.433 7.712 1.00 83.12 213 SER A C 1
ATOM 1786 O O . SER A 1 213 ? 4.432 2.642 7.603 1.00 83.12 213 SER A O 1
ATOM 1788 N N . PHE A 1 214 ? 4.353 0.576 6.726 1.00 82.31 214 PHE A N 1
ATOM 1789 C CA . PHE A 1 214 ? 3.702 0.949 5.476 1.00 82.31 214 PHE A CA 1
ATOM 1790 C C . PHE A 1 214 ? 2.216 1.262 5.690 1.00 82.31 214 PHE A C 1
ATOM 1792 O O . PHE A 1 214 ? 1.767 2.343 5.315 1.00 82.31 214 PHE A O 1
ATOM 1799 N N . PHE A 1 215 ? 1.483 0.379 6.372 1.00 84.31 215 PHE A N 1
ATOM 1800 C CA . PHE A 1 215 ? 0.062 0.561 6.669 1.00 84.31 215 PHE A CA 1
ATOM 1801 C C . PHE A 1 215 ? -0.198 1.856 7.452 1.00 84.31 215 PHE A C 1
ATOM 1803 O O . PHE A 1 215 ? -1.013 2.681 7.043 1.00 84.31 215 PHE A O 1
ATOM 1810 N N . ASN A 1 216 ? 0.559 2.092 8.529 1.00 84.44 216 ASN A N 1
ATOM 1811 C CA . ASN A 1 216 ? 0.386 3.270 9.386 1.00 84.44 216 ASN A CA 1
ATOM 1812 C C . ASN A 1 216 ? 0.800 4.587 8.698 1.00 84.44 216 ASN A C 1
ATOM 1814 O O . ASN A 1 216 ? 0.453 5.664 9.166 1.00 84.44 216 ASN A O 1
ATOM 1818 N N . LYS A 1 217 ? 1.568 4.536 7.599 1.00 82.19 217 LYS A N 1
ATOM 1819 C CA . LYS A 1 217 ? 1.837 5.728 6.773 1.00 82.19 217 LYS A CA 1
ATOM 1820 C C . LYS A 1 217 ? 0.669 6.068 5.856 1.00 82.19 217 LYS A C 1
ATOM 1822 O O . LYS A 1 217 ? 0.539 7.222 5.461 1.00 82.19 217 LYS A O 1
ATOM 1827 N N . GLN A 1 218 ? -0.122 5.069 5.478 1.00 80.00 218 GLN A N 1
ATOM 1828 C CA . GLN A 1 218 ? -1.251 5.237 4.572 1.00 80.00 218 GLN A CA 1
ATOM 1829 C C . GLN A 1 218 ? -2.522 5.667 5.316 1.00 80.00 218 GLN A C 1
ATOM 1831 O O . GLN A 1 218 ? -3.346 6.378 4.743 1.00 80.00 218 GLN A O 1
ATOM 1836 N N . PHE A 1 219 ? -2.662 5.283 6.588 1.00 81.12 219 PHE A N 1
ATOM 1837 C CA . PHE A 1 219 ? -3.790 5.659 7.438 1.00 81.12 219 PHE A CA 1
ATOM 1838 C C . PHE A 1 219 ? -3.322 6.386 8.699 1.00 81.12 219 PHE A C 1
ATOM 1840 O O . PHE A 1 219 ? -2.571 5.833 9.494 1.00 81.12 219 PHE A O 1
ATOM 1847 N N . GLU A 1 220 ? -3.808 7.610 8.907 1.00 77.69 220 GLU A N 1
ATOM 1848 C CA . GLU A 1 220 ? -3.504 8.397 10.111 1.00 77.69 220 GLU A CA 1
ATOM 1849 C C . GLU A 1 220 ? -4.392 8.012 11.308 1.00 77.69 220 GLU A C 1
ATOM 1851 O O . GLU A 1 220 ? -3.977 8.151 12.456 1.00 77.69 220 GLU A O 1
ATOM 1856 N N . ASP A 1 221 ? -5.610 7.514 11.058 1.00 78.31 221 ASP A N 1
ATOM 1857 C CA . ASP A 1 221 ? -6.612 7.188 12.083 1.00 78.31 221 ASP A CA 1
ATOM 1858 C C . ASP A 1 221 ? -6.631 5.703 12.488 1.00 78.31 221 ASP A C 1
ATOM 1860 O O . ASP A 1 221 ? -7.431 5.302 13.339 1.00 78.31 221 ASP A O 1
ATOM 1864 N N . LYS A 1 222 ? -5.780 4.874 11.873 1.00 84.38 222 LYS A N 1
ATOM 1865 C CA . LYS A 1 222 ? -5.775 3.415 12.031 1.00 84.38 222 LYS A CA 1
ATOM 1866 C C . LYS A 1 222 ? -4.359 2.907 12.224 1.00 84.38 222 LYS A C 1
ATOM 1868 O O . LYS A 1 222 ? -3.449 3.304 11.506 1.00 84.38 222 LYS A O 1
ATOM 1873 N N . ASN A 1 223 ? -4.199 1.957 13.134 1.00 86.31 223 ASN A N 1
ATOM 1874 C CA . ASN A 1 223 ? -2.943 1.253 13.333 1.00 86.31 223 ASN A CA 1
ATOM 1875 C C . ASN A 1 223 ? -3.104 -0.216 12.970 1.00 86.31 223 ASN A C 1
ATOM 1877 O O . ASN A 1 223 ? -4.081 -0.849 13.363 1.00 86.31 223 ASN A O 1
ATOM 1881 N N . PHE A 1 224 ? -2.135 -0.778 12.258 1.00 88.19 224 PHE A N 1
ATOM 1882 C CA . PHE A 1 224 ? -2.086 -2.218 12.044 1.00 88.19 224 PHE A CA 1
ATOM 1883 C C . PHE A 1 224 ? -1.846 -2.945 13.375 1.00 88.19 224 PHE A C 1
ATOM 1885 O O . PHE A 1 224 ? -0.885 -2.643 14.086 1.00 88.19 224 PHE A O 1
ATOM 1892 N N . TYR A 1 225 ? -2.714 -3.906 13.692 1.00 86.38 225 TYR A N 1
ATOM 1893 C CA . TYR A 1 225 ? -2.584 -4.768 14.863 1.00 86.38 225 TYR A CA 1
ATOM 1894 C C . TYR A 1 225 ? -2.000 -6.120 14.475 1.00 86.38 225 TYR A C 1
ATOM 1896 O O . TYR A 1 225 ? -0.941 -6.485 14.986 1.00 86.38 225 TYR A O 1
ATOM 1904 N N . ASP A 1 226 ? -2.665 -6.843 13.567 1.00 87.94 226 ASP A N 1
ATOM 1905 C CA . ASP A 1 226 ? -2.211 -8.142 13.068 1.00 87.94 226 ASP A CA 1
ATOM 1906 C C . ASP A 1 226 ? -2.860 -8.533 11.731 1.00 87.94 226 ASP A C 1
ATOM 1908 O O . ASP A 1 226 ? -3.747 -7.844 11.232 1.00 87.94 226 ASP A O 1
ATOM 1912 N N . PHE A 1 227 ? -2.436 -9.646 11.136 1.00 88.25 227 PHE A N 1
ATOM 1913 C CA . PHE A 1 227 ? -3.147 -10.242 10.001 1.00 88.25 227 PHE A CA 1
ATOM 1914 C C . PHE A 1 227 ? -4.378 -11.011 10.499 1.00 88.25 227 PHE A C 1
ATOM 1916 O O . PHE A 1 227 ? -4.301 -11.704 11.512 1.00 88.25 227 PHE A O 1
ATOM 1923 N N . ALA A 1 228 ? -5.521 -10.876 9.821 1.00 86.00 228 ALA A N 1
ATOM 1924 C CA . ALA A 1 228 ? -6.758 -11.530 10.260 1.00 86.00 228 ALA A CA 1
ATOM 1925 C C . ALA A 1 228 ? -6.798 -13.016 9.879 1.00 86.00 228 ALA A C 1
ATOM 1927 O O . ALA A 1 228 ? -7.333 -13.839 10.620 1.00 86.00 228 ALA A O 1
ATOM 1928 N N . ASP A 1 229 ? -6.214 -13.350 8.731 1.00 87.81 229 ASP A N 1
ATOM 1929 C CA . ASP A 1 229 ? -6.128 -14.696 8.185 1.00 87.81 229 ASP A CA 1
ATOM 1930 C C . ASP A 1 229 ? -4.818 -14.872 7.394 1.00 87.81 229 ASP A C 1
ATOM 1932 O O . ASP A 1 229 ? -3.996 -13.959 7.273 1.00 87.81 229 ASP A O 1
ATOM 1936 N N . SER A 1 230 ? -4.593 -16.089 6.897 1.00 86.31 230 SER A N 1
ATOM 1937 C CA . SER A 1 230 ? -3.465 -16.405 6.015 1.00 86.31 230 SER A CA 1
ATOM 1938 C C . SER A 1 230 ? -3.784 -16.203 4.530 1.00 86.31 230 SER A C 1
ATOM 1940 O O . SER A 1 230 ? -2.974 -16.590 3.678 1.00 86.31 230 SER A O 1
ATOM 1942 N N . ASP A 1 231 ? -4.965 -15.674 4.206 1.00 85.75 231 ASP A N 1
ATOM 1943 C CA . ASP A 1 231 ? -5.473 -15.629 2.845 1.00 85.75 231 ASP A CA 1
ATOM 1944 C C . ASP A 1 231 ? -4.944 -14.378 2.137 1.00 85.75 231 ASP A C 1
ATOM 1946 O O . ASP A 1 231 ? -5.314 -13.240 2.411 1.00 85.75 231 ASP A O 1
ATOM 1950 N N . LEU A 1 232 ? -4.025 -14.615 1.196 1.00 87.06 232 LEU A N 1
ATOM 1951 C CA . LEU A 1 232 ? -3.419 -13.579 0.368 1.00 87.06 232 LEU A CA 1
ATOM 1952 C C . LEU A 1 232 ? -3.849 -13.755 -1.088 1.00 87.06 232 LEU A C 1
ATOM 1954 O O . LEU A 1 232 ? -3.356 -14.634 -1.814 1.00 87.06 232 LEU A O 1
ATOM 1958 N N . GLU A 1 233 ? -4.721 -12.868 -1.550 1.00 86.50 233 GLU A N 1
ATOM 1959 C CA . GLU A 1 233 ? -5.015 -12.739 -2.969 1.00 86.50 233 GLU A CA 1
ATOM 1960 C C . GLU A 1 233 ? -3.899 -11.938 -3.632 1.00 86.50 233 GLU A C 1
ATOM 1962 O O . GLU A 1 233 ? -3.548 -10.856 -3.172 1.00 86.50 233 GLU A O 1
ATOM 1967 N N . ALA A 1 234 ? -3.323 -12.454 -4.721 1.00 85.75 234 ALA A N 1
ATOM 1968 C CA . ALA A 1 234 ? -2.297 -11.727 -5.462 1.00 85.75 234 ALA A CA 1
ATOM 1969 C C . ALA A 1 234 ? -2.507 -11.836 -6.971 1.00 85.75 234 ALA A C 1
ATOM 1971 O O . ALA A 1 234 ? -2.591 -12.936 -7.532 1.00 85.75 234 ALA A O 1
ATOM 1972 N N . HIS A 1 235 ? -2.537 -10.682 -7.633 1.00 83.75 235 HIS A N 1
ATOM 1973 C CA . HIS A 1 235 ? -2.766 -10.543 -9.062 1.00 83.75 235 HIS A CA 1
ATOM 1974 C C . HIS A 1 235 ? -1.574 -9.898 -9.761 1.00 83.75 235 HIS A C 1
ATOM 1976 O O . HIS A 1 235 ? -1.025 -8.897 -9.305 1.00 83.75 235 HIS A O 1
ATOM 1982 N N . LYS A 1 236 ? -1.224 -10.432 -10.934 1.00 81.38 236 LYS A N 1
ATOM 1983 C CA . LYS A 1 236 ? -0.185 -9.855 -11.788 1.00 81.38 236 LYS A CA 1
ATOM 1984 C C . LYS A 1 236 ? -0.631 -8.506 -12.339 1.00 81.38 236 LYS A C 1
ATOM 1986 O O . LYS A 1 236 ? -1.703 -8.389 -12.957 1.00 81.38 236 LYS A O 1
ATOM 1991 N N . ARG A 1 237 ? 0.206 -7.505 -12.115 1.00 80.25 237 ARG A N 1
ATOM 1992 C CA . ARG A 1 237 ? 0.059 -6.149 -12.622 1.00 80.25 237 ARG A CA 1
ATOM 1993 C C . ARG A 1 237 ? 1.357 -5.652 -13.229 1.00 80.25 237 ARG A C 1
ATOM 1995 O O . ARG A 1 237 ? 2.427 -6.193 -12.955 1.00 80.25 237 ARG A O 1
ATOM 2002 N N . SER A 1 238 ? 1.247 -4.622 -14.058 1.00 74.19 238 SER A N 1
ATOM 2003 C CA . SER A 1 238 ? 2.400 -3.993 -14.682 1.00 74.19 238 SER A CA 1
ATOM 2004 C C . SER A 1 238 ? 2.225 -2.486 -14.822 1.00 74.19 238 SER A C 1
ATOM 2006 O O . SER A 1 238 ? 1.114 -2.004 -15.036 1.00 74.19 238 SER A O 1
ATOM 2008 N N . ILE A 1 239 ? 3.330 -1.748 -14.756 1.00 74.31 239 ILE A N 1
ATOM 2009 C CA . ILE A 1 239 ? 3.376 -0.317 -15.082 1.00 74.31 239 ILE A CA 1
ATOM 2010 C C . ILE A 1 239 ? 4.217 -0.146 -16.349 1.00 74.31 239 ILE A C 1
ATOM 2012 O O . ILE A 1 239 ? 5.281 -0.751 -16.474 1.00 74.31 239 ILE A O 1
ATOM 2016 N N . CYS A 1 240 ? 3.726 0.649 -17.300 1.00 75.62 240 CYS A N 1
ATOM 2017 C CA . CYS A 1 240 ? 4.376 0.866 -18.592 1.00 75.62 240 CYS A CA 1
ATOM 2018 C C . CYS A 1 240 ? 5.338 2.065 -18.551 1.00 75.62 240 CYS A C 1
ATOM 2020 O O . CYS A 1 240 ? 4.981 3.159 -18.118 1.00 75.62 240 CYS A O 1
ATOM 2022 N N . PHE A 1 241 ? 6.528 1.901 -19.098 1.00 76.25 241 PHE A N 1
ATOM 2023 C CA . PHE A 1 241 ? 7.501 2.963 -19.327 1.00 76.25 241 PHE A CA 1
ATOM 2024 C C . PHE A 1 241 ? 7.944 2.925 -20.790 1.00 76.25 241 PHE A C 1
ATOM 2026 O O . PHE A 1 241 ? 7.714 1.938 -21.479 1.00 76.25 241 PHE A O 1
ATOM 2033 N N . TYR A 1 242 ? 8.552 3.994 -21.281 1.00 78.06 242 TYR A N 1
ATOM 2034 C CA . TYR A 1 242 ? 9.299 3.981 -22.530 1.00 78.06 242 TYR A CA 1
ATOM 2035 C C . TYR A 1 242 ? 10.746 3.584 -22.239 1.00 78.06 242 TYR A C 1
ATOM 2037 O O . TYR A 1 242 ? 11.375 4.153 -21.351 1.00 78.06 242 TYR A O 1
ATOM 2045 N N . GLY A 1 243 ? 11.272 2.625 -22.991 1.00 82.19 243 GLY A N 1
ATOM 2046 C CA . GLY A 1 243 ? 12.698 2.343 -23.088 1.00 82.19 243 GLY A CA 1
ATOM 2047 C C . GLY A 1 243 ? 13.269 2.996 -24.336 1.00 82.19 243 GLY A C 1
ATOM 2048 O O . GLY A 1 243 ? 12.805 2.713 -25.439 1.00 82.19 243 GLY A O 1
ATOM 2049 N N . LEU A 1 244 ? 14.259 3.863 -24.164 1.00 84.12 244 LEU A N 1
ATOM 2050 C CA . LEU A 1 244 ? 15.004 4.510 -25.234 1.00 84.12 244 LEU A CA 1
ATOM 2051 C C . LEU A 1 244 ? 16.403 3.891 -25.275 1.00 84.12 244 LEU A C 1
ATOM 2053 O O . LEU A 1 244 ? 17.197 4.066 -24.351 1.00 84.12 244 LEU A O 1
ATOM 2057 N N . LEU A 1 245 ? 16.686 3.126 -26.329 1.00 83.81 245 LEU A N 1
ATOM 2058 C CA . LEU A 1 245 ? 17.982 2.481 -26.524 1.00 83.81 245 LEU A CA 1
ATOM 2059 C C . LEU A 1 245 ? 18.899 3.396 -27.329 1.00 83.81 245 LEU A C 1
ATOM 2061 O O . LEU A 1 245 ? 18.608 3.682 -28.493 1.00 83.81 245 LEU A O 1
ATOM 2065 N N . TYR A 1 246 ? 20.038 3.748 -26.747 1.00 82.69 246 TYR A N 1
ATOM 2066 C CA . TYR A 1 246 ? 21.117 4.452 -27.418 1.00 82.69 246 TYR A CA 1
ATOM 2067 C C . TYR A 1 246 ? 22.322 3.540 -27.643 1.00 82.69 246 TYR A C 1
ATOM 2069 O O . TYR A 1 246 ? 22.633 2.677 -26.821 1.00 82.69 246 TYR A O 1
ATOM 2077 N N . GLU A 1 247 ? 23.027 3.766 -28.745 1.00 85.31 247 GLU A N 1
ATOM 2078 C CA . GLU A 1 247 ? 24.292 3.105 -29.075 1.00 85.31 247 GLU A CA 1
ATOM 2079 C C . GLU A 1 247 ? 25.390 4.154 -29.229 1.00 85.31 247 GLU A C 1
ATOM 2081 O O . GLU A 1 247 ? 25.155 5.206 -29.831 1.00 85.31 247 GLU A O 1
ATOM 2086 N N . ASN A 1 248 ? 26.588 3.860 -28.725 1.00 84.00 248 ASN A N 1
ATOM 2087 C CA . ASN A 1 248 ? 27.751 4.706 -28.959 1.00 84.00 248 ASN A CA 1
ATOM 2088 C C . ASN A 1 248 ? 28.157 4.626 -30.445 1.00 84.00 248 ASN A C 1
ATOM 2090 O O . ASN A 1 248 ? 28.265 3.548 -31.037 1.00 84.00 248 ASN A O 1
ATOM 2094 N N . GLU A 1 249 ? 28.381 5.778 -31.071 1.00 79.19 249 GLU A N 1
ATOM 2095 C CA . GLU A 1 249 ? 28.772 5.884 -32.477 1.00 79.19 249 GLU A CA 1
ATOM 2096 C C . GLU A 1 249 ? 30.167 5.300 -32.747 1.00 79.19 249 GLU A C 1
ATOM 2098 O O . GLU A 1 249 ? 30.415 4.793 -33.844 1.00 79.19 249 GLU A O 1
ATOM 2103 N N . SER A 1 250 ? 31.052 5.324 -31.745 1.00 75.44 250 SER A N 1
ATOM 2104 C CA . SER A 1 250 ? 32.432 4.828 -31.832 1.00 75.44 250 SER A CA 1
ATOM 2105 C C . SER A 1 250 ? 32.565 3.347 -31.469 1.00 75.44 250 SER A C 1
ATOM 2107 O O . SER A 1 250 ? 33.425 2.658 -32.016 1.00 75.44 250 SER A O 1
ATOM 2109 N N . ASN A 1 251 ? 31.714 2.840 -30.572 1.00 76.00 251 ASN A N 1
ATOM 2110 C CA . ASN A 1 251 ? 31.711 1.442 -30.149 1.00 76.00 251 ASN A CA 1
ATOM 2111 C C . ASN A 1 251 ? 30.278 0.904 -30.044 1.00 76.00 251 ASN A C 1
ATOM 2113 O O . ASN A 1 251 ? 29.588 1.133 -29.058 1.00 76.00 251 ASN A O 1
ATOM 2117 N N . LYS A 1 252 ? 29.846 0.130 -31.042 1.00 68.56 252 LYS A N 1
ATOM 2118 C CA . LYS A 1 252 ? 28.472 -0.400 -31.110 1.00 68.56 252 LYS A CA 1
ATOM 2119 C C . LYS A 1 252 ? 28.124 -1.399 -30.000 1.00 68.56 252 LYS A C 1
ATOM 2121 O O . LYS A 1 252 ? 26.943 -1.683 -29.800 1.00 68.56 252 LYS A O 1
ATOM 2126 N N . ASP A 1 253 ? 29.125 -1.921 -29.296 1.00 67.62 253 ASP A N 1
ATOM 2127 C CA . ASP A 1 253 ? 28.921 -2.819 -28.157 1.00 67.62 253 ASP A CA 1
ATOM 2128 C C . ASP A 1 253 ? 28.588 -2.044 -26.871 1.00 67.62 253 ASP A C 1
ATOM 2130 O O . ASP A 1 253 ? 28.081 -2.616 -25.905 1.00 67.62 253 ASP A O 1
ATOM 2134 N N . GLU A 1 254 ? 28.813 -0.726 -26.856 1.00 75.88 254 GLU A N 1
ATOM 2135 C CA . GLU A 1 254 ? 28.425 0.143 -25.752 1.00 75.88 254 GLU A CA 1
ATOM 2136 C C . GLU A 1 254 ? 27.007 0.684 -25.976 1.00 75.88 254 GLU A C 1
ATOM 2138 O O . GLU A 1 254 ? 26.753 1.561 -26.809 1.00 75.88 254 GLU A O 1
ATOM 2143 N N . ARG A 1 255 ? 26.065 0.115 -25.219 1.00 77.94 255 ARG A N 1
ATOM 2144 C CA . ARG A 1 255 ? 24.639 0.444 -25.268 1.00 77.94 255 ARG A CA 1
ATOM 2145 C C . ARG A 1 255 ? 24.179 1.085 -23.967 1.00 77.94 255 ARG A C 1
ATOM 2147 O O . ARG A 1 255 ? 24.602 0.688 -22.880 1.00 77.94 255 ARG A O 1
ATOM 2154 N N . PHE A 1 256 ? 23.260 2.031 -24.087 1.00 77.44 256 PHE A N 1
ATOM 2155 C CA . PHE A 1 256 ? 22.677 2.774 -22.978 1.00 77.44 256 PHE A CA 1
ATOM 2156 C C . PHE A 1 256 ? 21.148 2.710 -23.061 1.00 77.44 256 PHE A C 1
ATOM 2158 O O . PHE A 1 256 ? 20.585 2.892 -24.139 1.00 77.44 256 PHE A O 1
ATOM 2165 N N . LEU A 1 257 ? 20.473 2.409 -21.946 1.00 78.06 257 LEU A N 1
ATOM 2166 C CA . LEU A 1 257 ? 19.014 2.274 -21.900 1.00 78.06 257 LEU A CA 1
ATOM 2167 C C . LEU A 1 257 ? 18.421 3.297 -20.938 1.00 78.06 257 LEU A C 1
ATOM 2169 O O . LEU A 1 257 ? 18.526 3.162 -19.719 1.00 78.06 257 LEU A O 1
ATOM 2173 N N . GLU A 1 258 ? 17.751 4.286 -21.510 1.00 77.19 258 GLU A N 1
ATOM 2174 C CA . GLU A 1 258 ? 17.070 5.349 -20.785 1.00 77.19 258 GLU A CA 1
ATOM 2175 C C . GLU A 1 258 ? 15.592 4.990 -20.610 1.00 77.19 258 GLU A C 1
ATOM 2177 O O . GLU A 1 258 ? 14.895 4.657 -21.567 1.00 77.19 258 GLU A O 1
ATOM 2182 N N . ILE A 1 259 ? 15.111 5.020 -19.369 1.00 75.31 259 ILE A N 1
ATOM 2183 C CA . ILE A 1 259 ? 13.723 4.730 -19.015 1.00 75.31 259 ILE A CA 1
ATOM 2184 C C . ILE A 1 259 ? 12.998 6.046 -18.791 1.00 75.31 259 ILE A C 1
ATOM 2186 O O . ILE A 1 259 ? 13.323 6.780 -17.861 1.00 75.31 259 ILE A O 1
ATOM 2190 N N . ARG A 1 260 ? 11.981 6.317 -19.603 1.00 72.50 260 ARG A N 1
ATOM 2191 C CA . ARG A 1 260 ? 11.118 7.497 -19.480 1.00 72.50 260 ARG A CA 1
ATOM 2192 C C . ARG A 1 260 ? 9.683 7.085 -19.192 1.00 72.50 260 ARG A C 1
ATOM 2194 O O . ARG A 1 260 ? 9.256 5.986 -19.539 1.00 72.50 260 ARG A O 1
ATOM 2201 N N . GLN A 1 261 ? 8.918 7.926 -18.513 1.00 69.38 261 GLN A N 1
ATOM 2202 C CA . GLN A 1 261 ? 7.532 7.605 -18.189 1.00 69.38 261 GLN A CA 1
ATOM 2203 C C . GLN A 1 261 ? 6.670 7.588 -19.450 1.00 69.38 261 GLN A C 1
ATOM 2205 O O . GLN A 1 261 ? 6.772 8.453 -20.321 1.00 69.38 261 GLN A O 1
ATOM 2210 N N . SER A 1 262 ? 5.793 6.589 -19.544 1.00 71.38 262 SER A N 1
ATOM 2211 C CA . SER A 1 262 ? 4.824 6.527 -20.629 1.00 71.38 262 SER A CA 1
ATOM 2212 C C . SER A 1 262 ? 3.595 7.365 -20.296 1.00 71.38 262 SER A C 1
ATOM 2214 O O . SER A 1 262 ? 3.089 7.318 -19.174 1.00 71.38 262 SER A O 1
ATOM 2216 N N . GLN A 1 263 ? 3.032 8.045 -21.300 1.00 66.38 263 GLN A N 1
ATOM 2217 C CA . GLN A 1 263 ? 1.707 8.678 -21.189 1.00 66.38 263 GLN A CA 1
ATOM 2218 C C . GLN A 1 263 ? 0.608 7.656 -20.854 1.00 66.38 263 GLN A C 1
ATOM 2220 O O . GLN A 1 263 ? -0.460 8.017 -20.370 1.00 66.38 263 GLN A O 1
ATOM 2225 N N . LYS A 1 264 ? 0.880 6.367 -21.089 1.00 64.00 264 LYS A N 1
ATOM 2226 C CA . LYS A 1 264 ? 0.033 5.250 -20.674 1.00 64.00 264 LYS A CA 1
ATOM 2227 C C . LYS A 1 264 ? -0.019 5.053 -19.152 1.00 64.00 264 LYS A C 1
ATOM 2229 O O . LYS A 1 264 ? -0.951 4.415 -18.676 1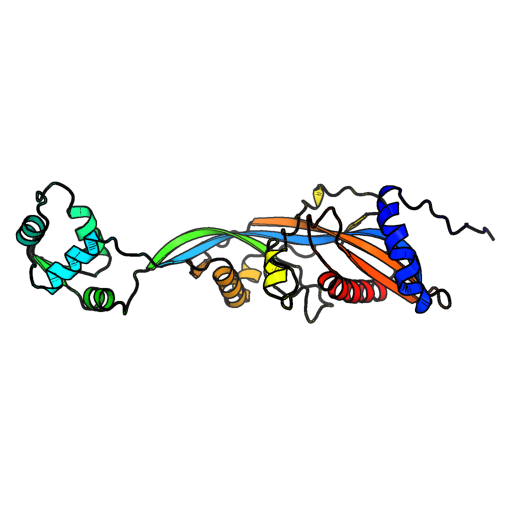.00 64.00 264 LYS A O 1
ATOM 2234 N N . SER A 1 265 ? 0.958 5.574 -18.408 1.00 59.44 265 SER A N 1
ATOM 2235 C CA . SER A 1 265 ? 1.158 5.259 -16.988 1.00 59.44 265 SER A CA 1
ATOM 2236 C C . SER A 1 265 ? 1.044 6.449 -16.049 1.00 59.44 265 SER A C 1
ATOM 2238 O O . SER A 1 265 ? 0.672 6.238 -14.901 1.00 59.44 265 SER A O 1
ATOM 2240 N N . VAL A 1 266 ? 1.324 7.681 -16.483 1.00 58.31 266 VAL A N 1
ATOM 2241 C CA . VAL A 1 266 ? 1.241 8.874 -15.618 1.00 58.31 266 VAL A CA 1
ATOM 2242 C C . VAL A 1 266 ? 0.521 9.995 -16.369 1.00 58.31 266 VAL A C 1
ATOM 2244 O O . VAL A 1 266 ? 0.928 10.366 -17.468 1.00 58.31 266 VAL A O 1
ATOM 2247 N N . LYS A 1 267 ? -0.583 10.508 -15.801 1.00 51.75 267 LYS A N 1
ATOM 2248 C CA . LYS A 1 267 ? -1.440 11.516 -16.455 1.00 51.75 267 LYS A CA 1
ATOM 2249 C C . LYS A 1 267 ? -0.862 12.929 -16.393 1.00 51.75 267 LYS A C 1
ATOM 2251 O O . LYS A 1 267 ? -1.027 13.656 -17.361 1.00 51.75 267 LYS A O 1
ATOM 2256 N N . ASN A 1 268 ? -0.192 13.309 -15.302 1.00 48.25 268 ASN A N 1
ATOM 2257 C CA . ASN A 1 268 ? 0.503 14.592 -15.172 1.00 48.25 268 ASN A CA 1
ATOM 2258 C C . ASN A 1 268 ? 1.696 14.452 -14.221 1.00 48.25 268 ASN A C 1
ATOM 2260 O O . ASN A 1 268 ? 1.504 14.150 -13.045 1.00 48.25 268 ASN A O 1
ATOM 2264 N N . PHE A 1 269 ? 2.912 14.727 -14.699 1.00 50.03 269 PHE A N 1
ATOM 2265 C CA . PHE A 1 269 ? 4.009 15.092 -13.807 1.00 50.03 269 PHE A CA 1
ATOM 2266 C C . PHE A 1 269 ? 5.091 15.918 -14.501 1.00 50.03 269 PHE A C 1
ATOM 2268 O O . PHE A 1 269 ? 5.369 15.746 -15.686 1.00 50.03 269 PHE A O 1
ATOM 2275 N N . ILE A 1 270 ? 5.694 16.825 -13.732 1.00 44.97 270 ILE A N 1
ATOM 2276 C CA . ILE A 1 270 ? 6.754 17.734 -14.160 1.00 44.97 270 ILE A CA 1
ATOM 2277 C C . ILE A 1 270 ? 8.095 17.154 -13.662 1.00 44.97 270 ILE A C 1
ATOM 2279 O O . ILE A 1 270 ? 8.422 17.283 -12.485 1.00 44.97 270 ILE A O 1
ATOM 2283 N N . ASN A 1 271 ? 8.870 16.585 -14.594 1.00 51.12 271 ASN A N 1
ATOM 2284 C CA . ASN A 1 271 ? 10.310 16.249 -14.540 1.00 51.12 271 ASN A CA 1
ATOM 2285 C C . ASN A 1 271 ? 10.829 14.906 -13.962 1.00 51.12 271 ASN A C 1
ATOM 2287 O O . ASN A 1 271 ? 10.136 14.140 -13.298 1.00 51.12 271 ASN A O 1
ATOM 2291 N N . SER A 1 272 ? 12.111 14.665 -14.294 1.00 49.88 272 SER A N 1
ATOM 2292 C CA . SER A 1 272 ? 12.795 13.432 -14.729 1.00 49.88 272 SER A CA 1
ATOM 2293 C C . SER A 1 272 ? 13.623 12.672 -13.674 1.00 49.88 272 SER A C 1
ATOM 2295 O O . SER A 1 272 ? 14.465 11.846 -14.022 1.00 49.88 272 SER A O 1
ATOM 2297 N N . GLU A 1 273 ? 13.444 12.946 -12.381 1.00 48.72 273 GLU A N 1
ATOM 2298 C CA . GLU A 1 273 ? 14.270 12.323 -11.324 1.00 48.72 273 GLU A CA 1
ATOM 2299 C C . GLU A 1 273 ? 13.953 10.820 -11.149 1.00 48.72 273 GLU A C 1
ATOM 2301 O O . GLU A 1 273 ? 14.872 10.001 -11.121 1.00 48.72 273 GLU A O 1
ATOM 2306 N N . ILE A 1 274 ? 12.667 10.434 -11.183 1.00 54.16 274 ILE A N 1
ATOM 2307 C CA . ILE A 1 274 ? 12.210 9.023 -11.139 1.00 54.16 274 ILE A CA 1
ATOM 2308 C C . ILE A 1 274 ? 12.818 8.203 -12.290 1.00 54.16 274 ILE A C 1
ATOM 2310 O O . ILE A 1 274 ? 13.167 7.029 -12.155 1.00 54.16 274 ILE A O 1
ATOM 2314 N N . GLU A 1 275 ? 12.952 8.848 -13.442 1.00 61.78 275 GLU A N 1
ATOM 2315 C CA . GLU A 1 275 ? 13.434 8.259 -14.681 1.00 61.78 275 GLU A CA 1
ATOM 2316 C C . GLU A 1 275 ? 14.937 7.977 -14.630 1.00 61.78 275 GLU A C 1
ATOM 2318 O O . GLU A 1 275 ? 15.374 6.968 -15.169 1.00 61.78 275 GLU A O 1
ATOM 2323 N N . ASN A 1 276 ? 15.729 8.788 -13.924 1.00 60.53 276 ASN A N 1
ATOM 2324 C CA . ASN A 1 276 ? 17.178 8.595 -13.817 1.00 60.53 276 ASN A CA 1
ATOM 2325 C C . ASN A 1 276 ? 17.534 7.334 -13.012 1.00 60.53 276 ASN A C 1
ATOM 2327 O O . ASN A 1 276 ? 18.413 6.566 -13.408 1.00 60.53 276 ASN A O 1
ATOM 2331 N N . THR A 1 277 ? 16.818 7.068 -11.916 1.00 60.59 277 THR A N 1
ATOM 2332 C CA . THR A 1 277 ? 17.020 5.852 -11.112 1.00 60.59 277 THR A CA 1
ATOM 2333 C C . THR A 1 277 ? 16.639 4.599 -11.898 1.00 60.59 277 THR A C 1
ATOM 2335 O O . THR A 1 277 ? 17.401 3.630 -11.922 1.00 60.59 277 THR A O 1
ATOM 2338 N N . LEU A 1 278 ? 15.495 4.621 -12.591 1.00 65.12 278 LEU A N 1
ATOM 2339 C CA . LEU A 1 278 ? 15.069 3.517 -13.456 1.00 65.12 278 LEU A CA 1
ATOM 2340 C C . LEU A 1 278 ? 16.012 3.334 -14.657 1.00 65.12 278 LEU A C 1
ATOM 2342 O O . LEU A 1 278 ? 16.357 2.201 -14.981 1.00 65.12 278 LEU A O 1
ATOM 2346 N N . THR A 1 279 ? 16.498 4.426 -15.252 1.00 66.50 279 THR A N 1
ATOM 2347 C CA . THR A 1 279 ? 17.482 4.453 -16.352 1.00 66.50 279 THR A CA 1
ATOM 2348 C C . THR A 1 279 ? 18.794 3.783 -15.962 1.00 66.50 279 THR A C 1
ATOM 2350 O O . THR A 1 279 ? 19.243 2.854 -16.634 1.00 66.50 279 THR A O 1
ATOM 2353 N N . ASN A 1 280 ? 19.387 4.180 -14.833 1.00 64.56 280 ASN A N 1
ATOM 2354 C CA . ASN A 1 280 ? 20.641 3.596 -14.350 1.00 64.56 280 ASN A CA 1
ATOM 2355 C C . ASN A 1 280 ? 20.516 2.080 -14.138 1.00 64.56 280 ASN A C 1
ATOM 2357 O O . ASN A 1 280 ? 21.428 1.306 -14.437 1.00 64.56 280 ASN A O 1
ATOM 2361 N N . LYS A 1 281 ? 19.355 1.643 -13.648 1.00 60.38 281 LYS A N 1
ATOM 2362 C CA . LYS A 1 281 ? 19.075 0.240 -13.334 1.00 60.38 281 LYS A CA 1
ATOM 2363 C C . LYS A 1 281 ? 18.772 -0.588 -14.574 1.00 60.38 281 LYS A C 1
ATOM 2365 O O . LYS A 1 281 ? 19.281 -1.699 -14.694 1.00 60.38 281 LYS A O 1
ATOM 2370 N N . ALA A 1 282 ? 18.012 -0.040 -15.515 1.00 65.25 282 ALA A N 1
ATOM 2371 C CA . ALA A 1 282 ? 17.745 -0.677 -16.796 1.00 65.25 282 ALA A CA 1
ATOM 2372 C C . ALA A 1 282 ? 19.017 -0.793 -17.648 1.00 65.25 282 ALA A C 1
ATOM 2374 O O . ALA A 1 282 ? 19.259 -1.837 -18.248 1.00 65.25 282 ALA A O 1
ATOM 2375 N N . THR A 1 283 ? 19.885 0.223 -17.620 1.00 63.66 283 THR A N 1
ATOM 2376 C CA . THR A 1 283 ? 21.208 0.170 -18.259 1.00 63.66 283 THR A CA 1
ATOM 2377 C C . THR A 1 283 ? 22.084 -0.928 -17.652 1.00 63.66 283 THR A C 1
ATOM 2379 O O . THR A 1 283 ? 22.757 -1.651 -18.384 1.00 63.66 283 THR A O 1
ATOM 2382 N N . LYS A 1 284 ? 22.061 -1.115 -16.324 1.00 64.69 284 LYS A N 1
ATOM 2383 C CA . LYS A 1 284 ? 22.761 -2.237 -15.673 1.00 64.69 284 LYS A CA 1
ATOM 2384 C C . LYS A 1 284 ? 22.193 -3.595 -16.109 1.00 64.69 284 LYS A C 1
ATOM 2386 O O . LYS A 1 284 ? 22.962 -4.484 -16.452 1.00 64.69 284 LYS A O 1
ATOM 2391 N N . TYR A 1 285 ? 20.868 -3.735 -16.153 1.00 63.22 285 TYR A N 1
ATOM 2392 C CA . TYR A 1 285 ? 20.210 -4.971 -16.587 1.00 63.22 285 TYR A CA 1
ATOM 2393 C C . TYR A 1 285 ? 20.544 -5.339 -18.039 1.00 63.22 285 TYR A C 1
ATOM 2395 O O . TYR A 1 285 ? 20.816 -6.503 -18.321 1.00 63.22 285 TYR A O 1
ATOM 2403 N N . LEU A 1 286 ? 20.590 -4.354 -18.942 1.00 65.56 286 LEU A N 1
ATOM 2404 C CA . LEU A 1 286 ? 20.971 -4.560 -20.341 1.00 65.56 286 LEU A CA 1
ATOM 2405 C C . LEU A 1 286 ? 22.400 -5.109 -20.482 1.00 65.56 286 LEU A C 1
ATOM 2407 O O . LEU A 1 286 ? 22.655 -5.931 -21.356 1.00 65.56 286 LEU A O 1
ATOM 2411 N N . LYS A 1 287 ? 23.325 -4.691 -19.607 1.00 66.56 287 LYS A N 1
ATOM 2412 C CA . LYS A 1 287 ? 24.700 -5.221 -19.580 1.00 66.56 287 LYS A CA 1
ATOM 2413 C C . LYS A 1 287 ? 24.754 -6.688 -19.147 1.00 66.56 287 LYS A C 1
ATOM 2415 O O . LYS A 1 287 ? 25.615 -7.422 -19.614 1.00 66.56 287 LYS A O 1
ATOM 2420 N N . GLU A 1 288 ? 23.851 -7.107 -18.263 1.00 64.06 288 GLU A N 1
ATOM 2421 C CA . GLU A 1 288 ? 23.756 -8.488 -17.769 1.00 64.06 288 GLU A CA 1
ATOM 2422 C C . GLU A 1 288 ? 22.927 -9.391 -18.707 1.00 64.06 288 GLU A C 1
ATOM 2424 O O . GLU A 1 288 ? 23.145 -10.598 -18.747 1.00 64.06 288 GLU A O 1
ATOM 2429 N N . ASN A 1 289 ? 22.005 -8.813 -19.487 1.00 62.94 289 ASN A N 1
ATOM 2430 C CA . ASN A 1 289 ? 21.082 -9.512 -20.387 1.00 62.94 289 ASN A CA 1
ATOM 2431 C C . ASN A 1 289 ? 21.082 -8.841 -21.768 1.00 62.94 289 ASN A C 1
ATOM 2433 O O . ASN A 1 289 ? 20.124 -8.163 -22.147 1.00 62.94 289 ASN A O 1
ATOM 2437 N N . ALA A 1 290 ? 22.166 -9.029 -22.525 1.00 63.47 290 ALA A N 1
ATOM 2438 C CA . ALA A 1 290 ? 22.364 -8.379 -23.823 1.00 63.47 290 ALA A CA 1
ATOM 2439 C C . ALA A 1 290 ? 21.268 -8.710 -24.860 1.00 63.47 290 ALA A C 1
ATOM 2441 O O . ALA A 1 290 ? 20.987 -7.886 -25.729 1.00 63.47 290 ALA A O 1
ATOM 2442 N N . ASP A 1 291 ? 20.614 -9.870 -24.722 1.00 64.94 291 ASP A N 1
ATOM 2443 C CA . ASP A 1 291 ? 19.530 -10.341 -25.598 1.00 64.94 291 ASP A CA 1
ATOM 2444 C C . ASP A 1 291 ? 18.152 -9.736 -25.259 1.00 64.94 291 ASP A C 1
ATOM 2446 O O . ASP A 1 291 ? 17.158 -10.021 -25.930 1.00 64.94 291 ASP A O 1
ATOM 2450 N N . PHE A 1 292 ? 18.050 -8.919 -24.203 1.00 61.50 292 PHE A N 1
ATOM 2451 C CA . PHE A 1 292 ? 16.777 -8.330 -23.777 1.00 61.50 292 PHE A CA 1
ATOM 2452 C C . PHE A 1 292 ? 16.193 -7.363 -24.817 1.00 61.50 292 PHE A C 1
ATOM 2454 O O . PHE A 1 292 ? 14.966 -7.256 -24.943 1.00 61.50 292 PHE A O 1
ATOM 2461 N N . VAL A 1 293 ? 17.052 -6.678 -25.581 1.00 58.72 293 VAL A N 1
ATOM 2462 C CA . VAL A 1 293 ? 16.647 -5.689 -26.593 1.00 58.72 293 VAL A CA 1
ATOM 2463 C C . VAL A 1 293 ? 16.886 -6.216 -27.993 1.00 58.72 293 VAL A C 1
ATOM 2465 O O . VAL A 1 293 ? 18.059 -6.428 -28.361 1.00 58.72 293 VAL A O 1
#

pLDDT: mean 72.65, std 13.56, range [27.41, 90.62]

Nearest PDB structures (foldseek):
  3vb2-assembly1_B  TM=8.638E-01  e=3.192E-02  Escherichia coli K-12
  6c28-assembly2_B  TM=8.230E-01  e=4.056E-02  Rhodopseudomonas palustris CGA009
  7pgj-assembly1_A-2  TM=7.134E-01  e=2.099E-02  Streptomyces peucetius
  4wxh-assembly1_A  TM=7.122E-01  e=3.598E-02  Streptomyces peucetius
  7phf-assembly1_A  TM=7.035E-01  e=4.572E-02  Streptomyces peucetius

Organism: NCBI:txid2487072

Mean predicted aligned error: 14.84 Å